Protein AF-A0A6C0FAQ7-F1 (afdb_monomer_lite)

Sequence (203 aa):
MKDSYSRHAEDRFIYDHFFADRMNPGFYVDLGAGNGIENNHTLAFQNLGWKGILQETPDLLNDLTENRYGKGNKFTDIYVGTEKGKLNDILKAAKTTAVDLFCIKGNVTNILKQMNWDVPVGVWCINFEKDHEAREQTSELLKMHGYTLYANYHGSEIWKGTDLENFNGETMVEKSKKVSAKTTAMRVLVLFVVTELILNIGK

InterPro domains:
  IPR053202 EGF Receptor Signaling Regulator [PTHR34009] (87-159)

Structure (mmCIF, N/CA/C/O backbone):
data_AF-A0A6C0FAQ7-F1
#
_entry.id   AF-A0A6C0FAQ7-F1
#
loop_
_atom_site.group_PDB
_atom_site.id
_atom_site.type_symbol
_atom_site.label_atom_id
_atom_site.label_alt_id
_atom_site.label_comp_id
_atom_site.label_asym_id
_atom_site.label_entity_id
_atom_site.label_seq_id
_atom_site.pdbx_PDB_ins_code
_atom_site.Cartn_x
_atom_site.Cartn_y
_atom_site.Cartn_z
_atom_site.occupancy
_atom_site.B_iso_or_equiv
_atom_site.auth_seq_id
_atom_site.auth_comp_id
_atom_site.auth_asym_id
_atom_site.auth_atom_id
_atom_site.pdbx_PDB_model_num
ATOM 1 N N . MET A 1 1 ? -9.142 -14.775 -2.878 1.00 88.25 1 MET A N 1
ATOM 2 C CA . MET A 1 1 ? -8.963 -14.304 -4.282 1.00 88.25 1 MET A CA 1
ATOM 3 C C . MET A 1 1 ? -8.304 -15.396 -5.136 1.00 88.25 1 MET A C 1
ATOM 5 O O . MET A 1 1 ? -7.534 -16.163 -4.573 1.00 88.25 1 MET A O 1
ATOM 9 N N . LYS A 1 2 ? -8.629 -15.542 -6.437 1.00 83.69 2 LYS A N 1
ATOM 10 C CA . LYS A 1 2 ? -8.104 -16.652 -7.277 1.00 83.69 2 LYS A CA 1
ATOM 11 C C . 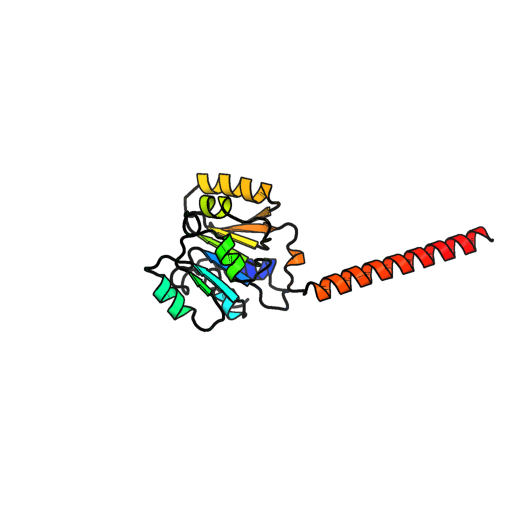LYS A 1 2 ? -6.760 -16.331 -7.942 1.00 83.69 2 LYS A C 1
ATOM 13 O O . LYS A 1 2 ? -5.875 -17.181 -7.928 1.00 83.69 2 LYS A O 1
ATOM 18 N N . ASP A 1 3 ? -6.624 -15.121 -8.475 1.00 93.19 3 ASP A N 1
ATOM 19 C CA . ASP A 1 3 ? -5.437 -14.687 -9.214 1.00 93.19 3 ASP A CA 1
ATOM 20 C C . ASP A 1 3 ? -4.539 -13.794 -8.349 1.00 93.19 3 ASP A C 1
ATOM 22 O O . ASP A 1 3 ? -5.010 -13.129 -7.425 1.00 93.19 3 ASP A O 1
ATOM 26 N N . SER A 1 4 ? -3.244 -13.791 -8.654 1.00 94.12 4 SER A N 1
ATOM 27 C CA . SER A 1 4 ? -2.226 -12.956 -8.020 1.00 94.12 4 SER A CA 1
ATOM 28 C C . SER A 1 4 ? -1.300 -12.390 -9.094 1.00 94.12 4 SER A C 1
ATOM 30 O O . SER A 1 4 ? -0.994 -13.072 -10.074 1.00 94.12 4 SER A O 1
ATOM 32 N N . TYR A 1 5 ? -0.886 -11.140 -8.912 1.00 94.62 5 TYR A N 1
ATOM 33 C CA . TYR A 1 5 ? -0.057 -10.373 -9.843 1.00 94.62 5 TYR A CA 1
ATOM 34 C C . TYR A 1 5 ? 1.233 -9.860 -9.195 1.00 94.62 5 TYR A C 1
ATOM 36 O O . TYR A 1 5 ? 2.080 -9.267 -9.870 1.00 94.62 5 TYR A O 1
ATOM 44 N N . SER A 1 6 ? 1.412 -10.092 -7.895 1.00 93.88 6 SER A N 1
ATOM 45 C CA . SER A 1 6 ? 2.672 -9.837 -7.212 1.00 93.88 6 SER A CA 1
ATOM 46 C C . SER A 1 6 ? 3.608 -11.047 -7.292 1.00 93.88 6 SER A C 1
ATOM 48 O O . SER A 1 6 ? 3.188 -12.168 -7.577 1.00 93.88 6 SER A O 1
ATOM 50 N N . ARG A 1 7 ? 4.909 -10.827 -7.071 1.00 91.19 7 ARG A N 1
ATOM 51 C CA . ARG A 1 7 ? 5.948 -11.840 -7.328 1.00 91.19 7 ARG A CA 1
ATOM 52 C C . ARG A 1 7 ? 5.765 -13.112 -6.501 1.00 91.19 7 ARG A C 1
ATOM 54 O O . ARG A 1 7 ? 6.060 -14.208 -6.975 1.00 91.19 7 ARG A O 1
ATOM 61 N N . HIS A 1 8 ? 5.319 -12.954 -5.261 1.00 94.94 8 HIS A N 1
ATOM 62 C CA . HIS A 1 8 ? 5.219 -14.019 -4.268 1.00 94.94 8 HIS A CA 1
ATOM 63 C C . HIS A 1 8 ? 3.809 -14.135 -3.679 1.00 94.94 8 HIS A C 1
ATOM 65 O O . HIS A 1 8 ? 3.627 -14.662 -2.581 1.00 94.94 8 HIS A O 1
ATOM 71 N N . ALA A 1 9 ? 2.805 -13.654 -4.412 1.00 96.50 9 ALA A N 1
ATOM 72 C CA . ALA A 1 9 ? 1.417 -13.615 -3.976 1.00 96.50 9 ALA A CA 1
ATOM 73 C C . ALA A 1 9 ? 1.155 -12.825 -2.686 1.00 96.50 9 ALA A C 1
ATOM 75 O O . ALA A 1 9 ? 0.224 -13.123 -1.940 1.00 96.50 9 ALA A O 1
ATOM 76 N N . GLU A 1 10 ? 1.962 -11.794 -2.434 1.00 96.44 10 GLU A N 1
ATOM 77 C CA . GLU A 1 10 ? 1.738 -10.769 -1.414 1.00 96.44 10 GLU A CA 1
ATOM 78 C C . GLU A 1 10 ? 0.340 -10.137 -1.520 1.00 96.44 10 GLU A C 1
ATOM 80 O O . GLU A 1 10 ? -0.338 -9.982 -0.507 1.00 96.44 10 GLU A O 1
ATOM 85 N N . ASP A 1 11 ? -0.132 -9.824 -2.729 1.00 97.38 11 ASP A N 1
ATOM 86 C CA . ASP A 1 11 ? -1.474 -9.272 -2.953 1.00 97.38 11 ASP A CA 1
ATOM 87 C C . ASP A 1 11 ? -2.583 -10.217 -2.463 1.00 97.38 11 ASP A C 1
ATOM 89 O O . ASP A 1 11 ? -3.518 -9.801 -1.772 1.00 97.38 11 ASP A O 1
ATOM 93 N N . ARG A 1 12 ? -2.452 -11.512 -2.753 1.00 97.44 12 ARG A N 1
ATOM 94 C CA . ARG A 1 12 ? -3.362 -12.552 -2.282 1.00 97.44 12 ARG A CA 1
ATOM 95 C C . ARG A 1 12 ? -3.245 -12.785 -0.791 1.00 97.44 12 ARG A C 1
ATOM 97 O O . ARG A 1 12 ? -4.279 -12.915 -0.143 1.00 97.44 12 ARG A O 1
ATOM 104 N N . PHE A 1 13 ? -2.034 -12.795 -0.248 1.00 97.44 13 PHE A N 1
ATOM 105 C CA . PHE A 1 13 ? -1.822 -12.874 1.190 1.00 97.44 13 PHE A CA 1
ATOM 106 C C . PHE A 1 13 ? -2.568 -11.739 1.903 1.00 97.44 13 PHE A C 1
ATOM 108 O O . PHE A 1 13 ? -3.343 -11.999 2.818 1.00 97.44 13 PHE A O 1
ATOM 115 N N . ILE A 1 14 ? -2.413 -10.498 1.439 1.00 97.38 14 ILE A N 1
ATOM 116 C CA . ILE A 1 14 ? -3.108 -9.335 2.000 1.00 97.38 14 ILE A CA 1
ATOM 117 C C . ILE A 1 14 ? -4.627 -9.497 1.871 1.00 97.38 14 ILE A C 1
ATOM 119 O O . ILE A 1 14 ? -5.354 -9.307 2.846 1.00 97.38 14 ILE A O 1
ATOM 123 N N . TYR A 1 15 ? -5.124 -9.869 0.690 1.00 96.62 15 TYR A N 1
ATOM 124 C CA . TYR A 1 15 ? -6.560 -10.043 0.487 1.00 96.62 15 TYR A CA 1
ATOM 125 C C . TYR A 1 15 ? -7.143 -11.104 1.427 1.00 96.62 15 TYR A C 1
ATOM 127 O O . TYR A 1 15 ? -8.105 -10.825 2.138 1.00 96.62 15 TYR A O 1
ATOM 135 N N . ASP A 1 16 ? -6.545 -12.295 1.459 1.00 96.00 16 ASP A N 1
ATOM 136 C CA . ASP A 1 16 ? -7.072 -13.439 2.201 1.00 96.00 16 ASP A CA 1
ATOM 137 C C . ASP A 1 16 ? -7.056 -13.184 3.732 1.00 96.00 16 ASP A C 1
ATOM 139 O O . ASP A 1 16 ? -7.925 -13.698 4.432 1.00 96.00 16 ASP A O 1
ATOM 143 N N . HIS A 1 17 ? -6.143 -12.350 4.256 1.00 94.88 17 HIS A N 1
ATOM 144 C CA . HIS A 1 17 ? -6.045 -12.058 5.700 1.00 94.88 17 HIS A CA 1
ATOM 145 C C . HIS A 1 17 ? -6.815 -10.817 6.169 1.00 94.88 17 HIS A C 1
ATOM 147 O O . HIS A 1 17 ? -7.156 -10.735 7.350 1.00 94.88 17 HIS A O 1
ATOM 153 N N . PHE A 1 18 ? -7.067 -9.841 5.292 1.00 95.00 18 PHE A N 1
ATOM 154 C CA . PHE A 1 18 ? -7.643 -8.552 5.705 1.00 95.00 18 PHE A CA 1
ATOM 155 C C . PHE A 1 18 ? -8.932 -8.173 4.981 1.00 95.00 18 PHE A C 1
ATOM 157 O O . PHE A 1 18 ? -9.703 -7.369 5.499 1.00 95.00 18 PHE A O 1
ATOM 164 N N . PHE A 1 19 ? -9.177 -8.713 3.785 1.00 94.19 19 PHE A N 1
ATOM 165 C CA . PHE A 1 19 ? -10.231 -8.213 2.899 1.00 94.19 19 PHE A CA 1
ATOM 166 C C . PHE A 1 19 ? -11.130 -9.304 2.304 1.00 94.19 19 PHE A C 1
ATOM 168 O O . PHE A 1 19 ? -12.021 -8.978 1.520 1.00 94.19 19 PHE A O 1
ATOM 175 N N . ALA A 1 20 ? -10.939 -10.573 2.680 1.00 92.56 20 ALA A N 1
ATOM 176 C CA . ALA A 1 20 ? -11.716 -11.703 2.170 1.00 92.56 20 ALA A CA 1
ATOM 177 C C . ALA A 1 20 ? -13.219 -11.578 2.461 1.00 92.56 20 ALA A C 1
ATOM 179 O O . ALA A 1 20 ? -14.037 -11.880 1.596 1.00 92.56 20 ALA A O 1
ATOM 180 N N . ASP A 1 21 ? -13.568 -11.064 3.642 1.00 88.94 21 ASP A N 1
ATOM 181 C CA . ASP A 1 21 ? -14.957 -10.904 4.092 1.00 88.94 21 ASP A CA 1
ATOM 182 C C . ASP A 1 21 ? -15.574 -9.555 3.681 1.00 88.94 21 A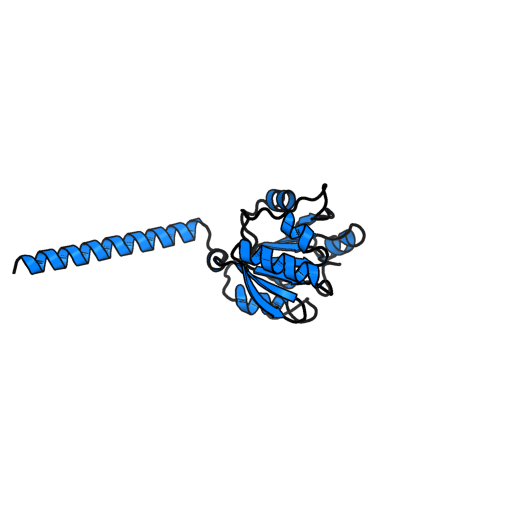SP A C 1
ATOM 184 O O . ASP A 1 21 ? -16.656 -9.174 4.138 1.00 88.94 21 ASP A O 1
ATOM 188 N N . ARG A 1 22 ? -14.881 -8.775 2.842 1.00 87.00 22 ARG A N 1
ATOM 189 C CA . ARG A 1 22 ? -15.322 -7.429 2.476 1.00 87.00 22 ARG A CA 1
ATOM 190 C C . ARG A 1 22 ? -16.430 -7.482 1.425 1.00 87.00 22 ARG A C 1
ATOM 192 O O . ARG A 1 22 ? -16.267 -8.065 0.358 1.00 87.00 22 ARG A O 1
ATOM 199 N N . MET A 1 23 ? -17.526 -6.774 1.696 1.00 86.06 23 MET A N 1
ATOM 200 C CA . MET A 1 23 ? -18.693 -6.721 0.804 1.00 86.06 23 MET A CA 1
ATOM 201 C C . MET A 1 23 ? -18.561 -5.697 -0.334 1.00 86.06 23 MET A C 1
ATOM 203 O O . MET A 1 23 ? -19.207 -5.844 -1.367 1.00 86.06 23 MET A O 1
ATOM 207 N N . ASN A 1 24 ? -17.739 -4.658 -0.149 1.00 90.12 24 ASN A N 1
ATOM 208 C CA . ASN A 1 24 ? -17.584 -3.548 -1.092 1.00 90.12 24 ASN A CA 1
ATOM 209 C C . ASN A 1 24 ? -16.111 -3.351 -1.476 1.00 90.12 24 ASN A C 1
ATOM 211 O O . ASN A 1 24 ? -15.251 -3.469 -0.600 1.00 90.12 24 ASN A O 1
ATOM 215 N N . PRO A 1 25 ? -15.796 -2.985 -2.732 1.00 93.31 25 PRO A N 1
ATOM 216 C CA . PRO A 1 25 ? -14.435 -2.637 -3.112 1.00 93.31 25 PRO A CA 1
ATOM 217 C C . PRO A 1 25 ? -13.881 -1.477 -2.280 1.00 93.31 25 PRO A C 1
ATOM 219 O O . PRO A 1 25 ? -14.604 -0.538 -1.943 1.00 93.31 25 PRO A O 1
ATOM 222 N N . GLY A 1 26 ? -12.595 -1.555 -1.956 1.00 93.25 26 GLY A N 1
ATOM 223 C CA . GLY A 1 26 ? -11.879 -0.536 -1.199 1.00 93.25 26 GLY A CA 1
ATOM 224 C C . GLY A 1 26 ? -11.139 0.477 -2.072 1.00 93.25 26 GLY A C 1
ATOM 225 O O . GLY A 1 26 ? -11.275 0.515 -3.302 1.00 93.25 26 GLY A O 1
ATOM 226 N N . PHE A 1 27 ? -10.328 1.293 -1.405 1.00 94.50 27 PHE A N 1
ATOM 227 C CA . PHE A 1 27 ? -9.442 2.278 -2.003 1.00 94.50 27 PHE A CA 1
ATOM 228 C C . PHE A 1 27 ? -7.976 1.981 -1.677 1.00 94.50 27 PHE A C 1
ATOM 230 O O . PHE A 1 27 ? -7.624 1.841 -0.505 1.00 94.50 27 PHE A O 1
ATOM 237 N N . TYR A 1 28 ? -7.112 1.931 -2.692 1.00 96.81 28 TYR A N 1
ATOM 238 C CA . TYR A 1 28 ? -5.679 1.702 -2.498 1.00 96.81 28 TYR A CA 1
ATOM 239 C C . TYR A 1 28 ? -4.803 2.877 -2.950 1.00 96.81 28 TYR A C 1
ATOM 241 O O . TYR A 1 28 ? -5.189 3.702 -3.781 1.00 96.81 28 TYR A O 1
ATOM 249 N N . VAL A 1 29 ? -3.580 2.918 -2.431 1.00 95.44 29 VAL A N 1
ATOM 250 C CA . VAL A 1 29 ? -2.480 3.747 -2.938 1.00 95.44 29 VAL A CA 1
ATOM 251 C C . VAL A 1 29 ? -1.294 2.830 -3.227 1.00 95.44 29 VAL A C 1
ATOM 253 O O . VAL A 1 29 ? -0.960 1.998 -2.390 1.00 95.44 29 VAL A O 1
ATOM 256 N N . ASP A 1 30 ? -0.680 2.956 -4.403 1.00 96.25 30 ASP A N 1
ATOM 257 C CA . ASP A 1 30 ? 0.491 2.172 -4.825 1.00 96.25 30 ASP A CA 1
ATOM 258 C C . ASP A 1 30 ? 1.592 3.126 -5.304 1.00 96.25 30 ASP A C 1
ATOM 260 O O . ASP A 1 30 ? 1.466 3.744 -6.366 1.00 96.25 30 ASP A O 1
ATOM 264 N N . LEU A 1 31 ? 2.635 3.300 -4.491 1.00 94.31 31 LEU A N 1
ATOM 265 C CA . LEU A 1 31 ? 3.793 4.137 -4.810 1.00 94.31 31 LEU A CA 1
ATOM 266 C C . LEU A 1 31 ? 4.947 3.248 -5.277 1.00 94.31 31 LEU A C 1
ATOM 268 O O . LEU A 1 31 ? 5.408 2.386 -4.522 1.00 94.31 31 LEU A O 1
ATOM 272 N N . GLY A 1 32 ? 5.405 3.458 -6.512 1.00 93.81 32 GLY A N 1
ATOM 273 C CA . GLY A 1 32 ? 6.305 2.528 -7.198 1.00 93.81 32 GLY A CA 1
ATOM 274 C C . GLY A 1 32 ? 5.538 1.377 -7.862 1.00 93.81 32 GLY A C 1
ATOM 275 O O . GLY A 1 32 ? 5.864 0.199 -7.668 1.00 93.81 32 GLY A O 1
ATOM 276 N N . ALA A 1 33 ? 4.462 1.708 -8.585 1.00 95.69 33 ALA A N 1
ATOM 277 C CA . ALA A 1 33 ? 3.554 0.736 -9.195 1.00 95.69 33 ALA A CA 1
ATOM 278 C C . ALA A 1 33 ? 4.154 -0.021 -10.404 1.00 95.69 33 ALA A C 1
ATOM 280 O O . ALA A 1 33 ? 3.556 -1.001 -10.870 1.00 95.69 33 ALA A O 1
ATOM 281 N N . GLY A 1 34 ? 5.319 0.398 -10.902 1.00 95.31 34 GLY A N 1
ATOM 282 C CA . GLY A 1 34 ? 5.982 -0.122 -12.095 1.00 95.31 34 GLY A CA 1
ATOM 283 C C . GLY A 1 34 ? 5.157 0.119 -13.358 1.00 95.31 34 GLY A C 1
ATOM 284 O O . GLY A 1 34 ? 4.435 1.104 -13.467 1.00 95.31 34 GLY A O 1
ATOM 285 N N . ASN A 1 35 ? 5.184 -0.839 -14.288 1.00 96.31 35 ASN A N 1
ATOM 286 C CA . ASN A 1 35 ? 4.327 -0.825 -15.483 1.00 96.31 35 ASN A CA 1
ATOM 287 C C . ASN A 1 35 ? 2.846 -1.147 -15.186 1.00 96.31 35 ASN A C 1
ATOM 289 O O . ASN A 1 35 ? 2.034 -1.259 -16.102 1.00 96.31 35 ASN A O 1
ATOM 293 N N . GLY A 1 36 ? 2.486 -1.367 -13.917 1.00 96.25 36 GLY A N 1
ATOM 294 C CA . GLY A 1 36 ? 1.126 -1.677 -13.489 1.00 96.25 36 GLY A CA 1
ATOM 295 C C . GLY A 1 36 ? 0.662 -3.114 -13.737 1.00 96.25 36 GLY A C 1
ATOM 296 O O . GLY A 1 36 ? -0.441 -3.444 -13.301 1.00 96.25 36 GLY A O 1
ATOM 297 N N . ILE A 1 37 ? 1.455 -3.971 -14.382 1.00 95.06 37 ILE A N 1
ATOM 298 C CA . ILE A 1 37 ? 1.090 -5.367 -14.672 1.00 95.06 37 ILE A CA 1
ATOM 299 C C . ILE A 1 37 ? 1.910 -6.332 -13.829 1.00 95.06 37 ILE A C 1
ATOM 301 O O . ILE A 1 37 ? 1.356 -7.123 -13.067 1.00 95.06 37 ILE A O 1
ATOM 305 N N . GLU A 1 38 ? 3.229 -6.276 -13.969 1.00 93.56 38 GLU A N 1
ATOM 306 C CA . GLU A 1 38 ? 4.120 -7.281 -13.405 1.00 93.56 38 GLU A CA 1
ATOM 307 C C . GLU A 1 38 ? 4.545 -6.915 -11.988 1.00 93.56 38 GLU A C 1
ATOM 309 O O . GLU A 1 38 ? 4.912 -5.775 -11.703 1.00 93.56 38 GLU A O 1
ATOM 314 N N . ASN A 1 39 ? 4.566 -7.907 -11.094 1.00 93.62 39 ASN A N 1
ATOM 315 C CA . ASN A 1 39 ? 4.987 -7.734 -9.703 1.00 93.62 39 ASN A CA 1
ATOM 316 C C . ASN A 1 39 ? 4.227 -6.591 -8.986 1.00 93.62 39 ASN A C 1
ATOM 318 O O . ASN A 1 39 ? 4.807 -5.860 -8.169 1.00 93.62 39 ASN A O 1
ATOM 322 N N . ASN A 1 40 ? 2.942 -6.413 -9.307 1.00 94.69 40 ASN A N 1
ATOM 323 C CA . ASN A 1 40 ? 2.125 -5.307 -8.819 1.00 94.69 40 ASN A CA 1
ATOM 324 C C . ASN A 1 40 ? 1.198 -5.769 -7.684 1.00 94.69 40 ASN A C 1
ATOM 326 O O . ASN A 1 40 ? 0.435 -6.718 -7.837 1.00 94.69 40 ASN A O 1
ATOM 330 N N . HIS A 1 41 ? 1.245 -5.074 -6.546 1.00 95.94 41 HIS A N 1
ATOM 331 C CA . HIS A 1 41 ? 0.489 -5.457 -5.349 1.00 95.94 41 HIS A CA 1
ATOM 332 C C . HIS A 1 41 ? -0.998 -5.079 -5.414 1.00 95.94 41 HIS A C 1
ATOM 334 O O . HIS A 1 41 ? -1.782 -5.544 -4.591 1.00 95.94 41 HIS A O 1
ATOM 340 N N . THR A 1 42 ? -1.405 -4.227 -6.361 1.00 97.69 42 THR A N 1
ATOM 341 C CA . THR A 1 42 ? -2.757 -3.646 -6.407 1.00 97.69 42 THR A CA 1
ATOM 342 C C . THR A 1 42 ? -3.571 -4.044 -7.639 1.00 97.69 42 THR A C 1
ATOM 344 O O . THR A 1 42 ? -4.766 -3.753 -7.705 1.00 97.69 42 THR A O 1
ATOM 347 N N . LEU A 1 43 ? -2.981 -4.742 -8.616 1.00 97.38 43 LEU A N 1
ATOM 348 C CA . LEU A 1 43 ? -3.683 -5.174 -9.830 1.00 97.38 43 LEU A CA 1
ATOM 349 C C . LEU A 1 43 ? -4.830 -6.136 -9.511 1.00 97.38 43 LEU A C 1
ATOM 351 O O . LEU A 1 43 ? -5.927 -5.987 -10.052 1.00 97.38 43 LEU A O 1
ATOM 355 N N . ALA A 1 44 ? -4.607 -7.070 -8.587 1.00 96.94 44 ALA A N 1
ATOM 356 C CA . ALA A 1 44 ? -5.640 -8.002 -8.153 1.00 96.94 44 ALA A CA 1
ATOM 357 C C . ALA A 1 44 ? -6.831 -7.264 -7.522 1.00 96.94 44 ALA A C 1
ATOM 359 O O . ALA A 1 44 ? -7.979 -7.488 -7.901 1.00 96.94 44 ALA A O 1
ATOM 360 N N . PHE A 1 45 ? -6.552 -6.300 -6.640 1.00 97.25 45 PHE A N 1
ATOM 361 C CA . PHE A 1 45 ? -7.562 -5.454 -6.000 1.00 97.25 45 PHE A CA 1
ATOM 362 C C . PHE A 1 45 ? -8.362 -4.648 -7.024 1.00 97.25 45 PHE A C 1
ATOM 364 O O . PHE A 1 45 ? -9.591 -4.613 -6.968 1.00 97.25 45 PHE A O 1
ATOM 371 N N . GLN A 1 46 ? -7.694 -4.056 -8.013 1.00 96.75 46 GLN A N 1
ATOM 372 C CA . GLN A 1 46 ? -8.377 -3.365 -9.103 1.00 96.75 46 GLN A CA 1
ATOM 373 C C . GLN A 1 46 ? -9.324 -4.294 -9.874 1.00 96.75 46 GLN A C 1
ATOM 375 O O . GLN A 1 46 ? -10.434 -3.893 -10.221 1.00 96.75 46 GLN A O 1
ATOM 380 N N . ASN A 1 47 ? -8.912 -5.533 -10.153 1.00 95.56 47 ASN A N 1
ATOM 381 C CA . ASN A 1 47 ? -9.766 -6.503 -10.844 1.00 95.56 47 ASN A CA 1
ATOM 382 C C . ASN A 1 47 ? -10.972 -6.937 -9.988 1.00 95.56 47 ASN A C 1
ATOM 384 O O . ASN A 1 47 ? -11.991 -7.345 -10.538 1.00 95.56 47 ASN A O 1
ATOM 388 N N . LEU A 1 48 ? -10.900 -6.759 -8.665 1.00 94.88 48 LEU A N 1
ATOM 389 C CA . LEU A 1 48 ? -12.032 -6.864 -7.736 1.00 94.88 48 LEU A CA 1
ATOM 390 C C . LEU A 1 48 ? -12.870 -5.571 -7.647 1.00 94.88 48 LEU A C 1
ATOM 392 O O . LEU A 1 48 ? -13.720 -5.440 -6.769 1.00 94.88 48 LEU A O 1
ATOM 396 N N . GLY A 1 49 ? -12.633 -4.5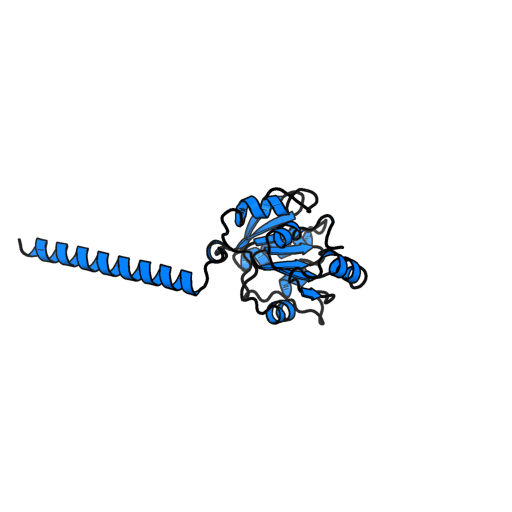99 -8.530 1.00 95.38 49 GLY A N 1
ATOM 397 C CA . GLY A 1 49 ? -13.371 -3.337 -8.601 1.00 95.38 49 GLY A CA 1
ATOM 398 C C . GLY A 1 49 ? -12.854 -2.239 -7.672 1.00 95.38 49 GLY A C 1
ATOM 399 O O . GLY A 1 49 ? -13.502 -1.194 -7.564 1.00 95.38 49 GLY A O 1
ATOM 400 N N . TRP A 1 50 ? -11.720 -2.449 -6.994 1.00 95.56 50 TRP A N 1
ATOM 401 C CA . TRP A 1 50 ? -11.110 -1.400 -6.179 1.00 95.56 50 TRP A CA 1
ATOM 402 C C . TRP A 1 50 ? -10.602 -0.279 -7.075 1.00 95.56 50 TRP A C 1
ATOM 404 O O . TRP A 1 50 ? -10.232 -0.490 -8.232 1.00 95.56 50 TRP A O 1
ATOM 414 N N . LYS A 1 51 ? -10.561 0.923 -6.513 1.00 94.88 51 LYS A N 1
ATOM 415 C CA . LYS A 1 51 ? -9.987 2.097 -7.169 1.00 94.88 51 LYS A CA 1
ATOM 416 C C . LYS A 1 51 ? -8.789 2.558 -6.371 1.00 94.88 51 LYS A C 1
ATOM 418 O O . LYS A 1 51 ? -8.709 2.310 -5.171 1.00 94.88 51 LYS A O 1
ATOM 423 N N . GLY A 1 52 ? -7.886 3.278 -7.009 1.00 95.12 52 GLY A N 1
ATOM 424 C CA . GLY A 1 52 ? -6.771 3.820 -6.264 1.00 95.12 52 GLY A CA 1
ATOM 425 C C . GLY A 1 52 ? -6.007 4.912 -6.964 1.00 95.12 52 GLY A C 1
ATOM 426 O O . GLY A 1 52 ? -6.379 5.399 -8.036 1.00 95.12 52 GLY A O 1
ATOM 427 N N . ILE A 1 53 ? -4.923 5.295 -6.308 1.00 94.62 53 ILE A N 1
ATOM 428 C CA . ILE A 1 53 ? -3.886 6.137 -6.881 1.00 94.62 53 ILE A CA 1
ATOM 429 C C . ILE A 1 53 ? -2.683 5.257 -7.170 1.00 94.62 53 ILE A C 1
ATOM 431 O O . ILE A 1 53 ? -2.231 4.512 -6.302 1.00 94.62 53 ILE A O 1
ATOM 435 N N . LEU A 1 54 ? -2.176 5.372 -8.386 1.00 95.25 54 LEU A N 1
ATOM 436 C CA . LEU A 1 54 ? -0.966 4.712 -8.840 1.00 95.25 54 LEU A CA 1
ATOM 437 C C . LEU A 1 54 ? 0.071 5.797 -9.131 1.00 95.25 54 LEU A C 1
ATOM 439 O O . LEU A 1 54 ? -0.227 6.761 -9.844 1.00 95.25 54 LEU A O 1
ATOM 443 N N . GLN A 1 55 ? 1.262 5.654 -8.564 1.00 93.62 55 GLN A N 1
ATOM 444 C CA . GLN A 1 55 ? 2.372 6.572 -8.784 1.00 93.62 55 GLN A CA 1
ATOM 445 C C . GLN A 1 55 ? 3.578 5.818 -9.324 1.00 93.62 55 GLN A C 1
ATOM 447 O O . GLN A 1 55 ? 3.926 4.746 -8.822 1.00 93.62 55 GLN A O 1
ATOM 452 N N . GLU A 1 56 ? 4.225 6.415 -10.319 1.00 93.69 56 GLU A N 1
ATOM 453 C CA . GLU A 1 56 ? 5.503 5.944 -10.839 1.00 93.69 56 GLU A CA 1
ATOM 454 C C . GLU A 1 56 ? 6.322 7.106 -11.430 1.00 93.69 56 GLU A C 1
ATOM 456 O O . GLU A 1 56 ? 5.834 8.235 -11.510 1.00 93.69 56 GLU A O 1
ATOM 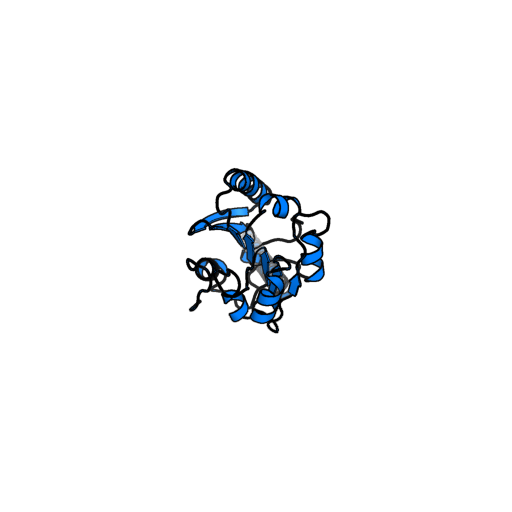461 N N . THR A 1 57 ? 7.585 6.866 -11.779 1.00 90.75 57 THR A N 1
ATOM 462 C CA . THR A 1 57 ? 8.426 7.801 -12.533 1.00 90.75 57 THR A CA 1
ATOM 463 C C . THR A 1 57 ? 7.822 8.151 -13.904 1.00 90.75 57 THR A C 1
ATOM 465 O O . THR A 1 57 ? 7.113 7.327 -14.487 1.00 90.75 57 THR A O 1
ATOM 468 N N . PRO A 1 58 ? 8.129 9.335 -14.475 1.00 89.44 58 PRO A N 1
ATOM 469 C CA . PRO A 1 58 ? 7.649 9.723 -15.805 1.00 89.44 58 PRO A CA 1
ATOM 470 C C . PRO A 1 58 ? 7.920 8.684 -16.901 1.00 89.44 58 PRO A C 1
ATOM 472 O O . PRO A 1 58 ? 7.066 8.470 -17.759 1.00 89.44 58 PRO A O 1
ATOM 475 N N . ASP A 1 59 ? 9.070 8.006 -16.838 1.00 91.06 59 ASP A N 1
ATOM 476 C CA . ASP A 1 59 ? 9.486 7.017 -17.839 1.00 91.06 59 ASP A CA 1
ATOM 477 C C . ASP A 1 59 ? 8.561 5.793 -17.886 1.00 91.06 59 ASP A C 1
ATOM 479 O O . ASP A 1 59 ? 8.332 5.232 -18.952 1.00 91.06 59 ASP A O 1
ATOM 483 N N . LEU A 1 60 ? 8.003 5.391 -16.741 1.00 93.50 60 LEU A N 1
ATOM 484 C CA . LEU A 1 60 ? 7.107 4.237 -16.619 1.00 93.50 60 LEU A CA 1
ATOM 485 C C . LEU A 1 60 ? 5.631 4.643 -16.485 1.00 93.50 60 LEU A C 1
ATOM 487 O O . LEU A 1 60 ? 4.747 3.789 -16.574 1.00 93.50 60 LEU A O 1
ATOM 491 N N . LEU A 1 61 ? 5.335 5.932 -16.284 1.00 94.06 61 LEU A N 1
ATOM 492 C CA . LEU A 1 61 ? 3.968 6.414 -16.094 1.00 94.06 61 LEU A CA 1
ATOM 493 C C . LEU A 1 61 ? 3.093 6.174 -17.330 1.00 94.06 61 LEU A C 1
ATOM 495 O O . LEU A 1 61 ? 1.900 5.906 -17.180 1.00 94.06 61 LEU A O 1
ATOM 499 N N . ASN A 1 62 ? 3.664 6.256 -18.534 1.00 94.50 62 ASN A N 1
ATOM 500 C CA . ASN A 1 62 ? 2.931 5.984 -19.771 1.00 94.50 62 ASN A CA 1
ATOM 501 C C . ASN A 1 62 ? 2.458 4.528 -19.816 1.00 94.50 62 ASN A C 1
ATOM 503 O O . ASN A 1 62 ? 1.254 4.298 -19.923 1.00 94.50 62 ASN A O 1
ATOM 507 N N . ASP A 1 63 ? 3.371 3.574 -19.617 1.00 96.12 63 ASP A N 1
ATOM 508 C CA . ASP A 1 63 ? 3.054 2.144 -19.566 1.00 96.12 63 ASP A CA 1
ATOM 509 C C . ASP A 1 63 ? 2.043 1.845 -18.454 1.00 96.12 63 ASP A C 1
ATOM 511 O O . ASP A 1 63 ? 1.040 1.165 -18.669 1.00 96.12 63 ASP A O 1
ATOM 515 N N . LEU A 1 64 ? 2.266 2.400 -17.258 1.00 96.44 64 LEU A N 1
ATOM 516 C CA . LEU A 1 64 ? 1.354 2.270 -16.125 1.00 96.44 64 LEU A CA 1
ATOM 517 C C . LEU A 1 64 ? -0.051 2.762 -16.473 1.00 96.44 64 LEU A C 1
ATOM 519 O O . LEU A 1 64 ? -1.040 2.094 -16.161 1.00 96.44 64 LEU A O 1
ATOM 523 N N . THR A 1 65 ? -0.141 3.933 -17.101 1.00 95.31 65 THR A N 1
ATOM 524 C CA . THR A 1 65 ? -1.415 4.537 -17.482 1.00 95.31 65 THR A CA 1
ATOM 525 C C . THR A 1 65 ? -2.092 3.681 -18.533 1.00 95.31 65 THR A C 1
ATOM 527 O O . THR A 1 65 ? -3.234 3.299 -18.315 1.00 95.31 65 THR A O 1
ATOM 530 N N . GLU A 1 66 ? -1.407 3.311 -19.613 1.00 95.62 66 GLU A N 1
ATOM 531 C CA . GLU A 1 66 ? -1.954 2.473 -20.683 1.00 95.62 66 GLU A CA 1
ATOM 532 C C . GLU A 1 66 ? -2.484 1.137 -20.142 1.00 95.62 66 GLU A C 1
ATOM 534 O O . GLU A 1 66 ? -3.639 0.775 -20.379 1.00 95.62 66 GLU A O 1
ATOM 539 N N . ASN A 1 67 ? -1.699 0.461 -19.304 1.00 96.38 67 ASN A N 1
ATOM 540 C CA . ASN A 1 67 ? -2.037 -0.853 -18.761 1.00 96.38 67 ASN A CA 1
ATOM 541 C C . ASN A 1 67 ? -3.176 -0.830 -17.731 1.00 96.38 67 ASN A C 1
ATOM 543 O O . ASN A 1 67 ? -3.812 -1.856 -17.459 1.00 96.38 67 ASN A O 1
ATOM 547 N N . ARG A 1 68 ? -3.431 0.321 -17.101 1.00 95.19 68 ARG A N 1
ATOM 548 C CA . ARG A 1 68 ? -4.382 0.451 -15.982 1.00 95.19 68 ARG A CA 1
ATOM 549 C C . ARG A 1 68 ? -5.496 1.465 -16.248 1.00 95.19 68 ARG A C 1
ATOM 551 O O . ARG A 1 68 ? -6.308 1.716 -15.350 1.00 95.19 68 ARG A O 1
ATOM 558 N N . TYR A 1 69 ? -5.557 2.037 -17.451 1.00 91.12 69 TYR A N 1
ATOM 559 C CA . TYR A 1 69 ? -6.539 3.048 -17.828 1.00 91.12 69 TYR A CA 1
ATOM 560 C C . TYR A 1 69 ? -7.977 2.513 -17.743 1.00 91.12 69 TYR A C 1
ATOM 562 O O . TYR A 1 69 ? -8.240 1.316 -17.849 1.00 91.12 69 TYR A O 1
ATOM 570 N N . GLY A 1 70 ? -8.941 3.417 -17.545 1.00 82.62 70 GLY A N 1
ATOM 571 C CA . GLY A 1 70 ? -10.373 3.102 -17.631 1.00 82.62 70 GLY A CA 1
ATOM 572 C C . GLY A 1 70 ? -10.972 2.371 -16.424 1.00 82.62 70 GLY A C 1
ATOM 573 O O . GLY A 1 70 ? -12.177 2.146 -16.389 1.00 82.62 70 GLY A O 1
ATOM 574 N N . LYS A 1 71 ? -10.175 2.047 -15.399 1.00 82.31 71 LYS A N 1
ATOM 575 C CA . LYS A 1 71 ? -10.622 1.284 -14.216 1.00 82.31 71 LYS A CA 1
ATOM 576 C C . LYS A 1 71 ? -10.853 2.138 -12.964 1.00 82.31 71 LYS A C 1
ATOM 578 O O . LYS A 1 71 ? -10.903 1.635 -11.850 1.00 82.31 71 LYS A O 1
ATOM 583 N N . GLY A 1 72 ? -11.017 3.450 -13.145 1.00 87.56 72 GLY A N 1
ATOM 584 C CA . GLY A 1 72 ? -11.290 4.389 -12.053 1.00 87.56 72 GLY A CA 1
ATOM 585 C C . GLY A 1 72 ? -10.069 4.769 -11.211 1.00 87.56 72 GLY A C 1
ATOM 586 O O . GLY A 1 72 ? -10.243 5.391 -10.164 1.00 87.56 72 GLY A O 1
ATOM 587 N N . ASN A 1 73 ? -8.863 4.426 -11.668 1.00 93.69 73 ASN A N 1
ATOM 588 C CA . ASN A 1 73 ? -7.626 4.874 -11.040 1.00 93.69 73 ASN A CA 1
ATOM 589 C C . ASN A 1 73 ? -7.280 6.309 -11.400 1.00 93.69 73 ASN A C 1
ATOM 591 O O . ASN A 1 73 ? -7.630 6.813 -12.469 1.00 93.69 73 ASN A O 1
ATOM 595 N N . LYS A 1 74 ? -6.526 6.928 -10.499 1.00 93.19 74 LYS A N 1
ATOM 596 C CA . LYS A 1 74 ? -5.806 8.173 -10.733 1.00 93.19 74 LYS A CA 1
ATOM 597 C C . LYS A 1 74 ? -4.319 7.860 -10.857 1.00 93.19 74 LYS A C 1
ATOM 599 O O . LYS A 1 74 ? -3.809 7.007 -10.136 1.00 93.19 74 LYS A O 1
ATOM 604 N N . PHE A 1 75 ? -3.652 8.564 -11.757 1.00 92.62 75 PHE A N 1
ATOM 605 C CA . PHE A 1 75 ? -2.236 8.389 -12.064 1.00 92.62 75 PHE A CA 1
ATOM 606 C C . PHE A 1 75 ? -1.491 9.673 -11.735 1.00 92.62 75 PHE A C 1
ATOM 608 O O . PHE A 1 75 ? -2.043 10.761 -11.913 1.00 92.62 75 PHE A O 1
ATOM 615 N N . THR A 1 76 ? -0.267 9.555 -11.233 1.00 89.69 76 THR A N 1
ATOM 616 C CA . THR A 1 76 ? 0.561 10.715 -10.900 1.00 89.69 76 THR A CA 1
ATOM 617 C C . THR A 1 76 ? 2.043 10.387 -11.067 1.00 89.69 76 THR A C 1
ATOM 619 O O . THR A 1 76 ? 2.485 9.318 -10.658 1.00 89.69 76 THR A O 1
ATOM 622 N N . ASP A 1 77 ? 2.808 11.309 -11.649 1.00 83.31 77 ASP A N 1
ATOM 623 C CA . ASP A 1 77 ? 4.281 11.291 -11.689 1.00 83.31 77 ASP A CA 1
ATOM 624 C C . ASP A 1 77 ? 4.903 12.027 -10.496 1.00 83.31 77 ASP A C 1
ATOM 626 O O . ASP A 1 77 ? 6.125 12.093 -10.350 1.00 83.31 77 ASP A O 1
ATOM 630 N N . ILE A 1 78 ? 4.068 12.620 -9.641 1.00 77.12 78 ILE A N 1
ATOM 631 C CA . ILE A 1 78 ? 4.524 13.378 -8.488 1.00 77.12 78 ILE A CA 1
ATOM 632 C C . ILE A 1 78 ? 5.304 12.439 -7.567 1.00 77.12 78 ILE A C 1
ATOM 634 O O . ILE A 1 78 ? 4.720 11.601 -6.876 1.00 77.12 78 ILE A O 1
ATOM 638 N N . TYR A 1 79 ? 6.624 12.627 -7.533 1.00 71.88 79 TYR A N 1
ATOM 639 C CA . TYR A 1 79 ? 7.512 11.950 -6.600 1.00 71.88 79 TYR A CA 1
ATOM 640 C C . TYR A 1 79 ? 7.142 12.340 -5.176 1.00 71.88 79 TYR A C 1
ATOM 642 O O . TYR A 1 79 ? 7.510 13.412 -4.674 1.00 71.88 79 TYR A O 1
ATOM 650 N N . VAL A 1 80 ? 6.394 11.450 -4.536 1.00 69.88 80 VAL A N 1
ATOM 651 C CA . VAL A 1 80 ? 6.050 11.569 -3.129 1.00 69.88 80 VAL A CA 1
ATOM 652 C C . VAL A 1 80 ? 7.338 11.504 -2.317 1.00 69.88 80 VAL A C 1
ATOM 654 O O . VAL A 1 80 ? 8.173 10.629 -2.539 1.00 69.88 80 VAL A O 1
ATOM 657 N N . GLY A 1 81 ? 7.523 12.452 -1.401 1.00 62.56 81 GLY A N 1
ATOM 658 C CA . GLY A 1 81 ? 8.771 12.576 -0.649 1.00 62.56 81 GLY A CA 1
ATOM 659 C C . GLY A 1 81 ? 9.656 13.746 -1.095 1.00 62.56 81 GLY A C 1
ATOM 660 O O . GLY A 1 81 ? 10.714 13.956 -0.506 1.00 62.56 81 GLY A O 1
ATOM 661 N N . THR A 1 82 ? 9.231 14.537 -2.085 1.00 67.19 82 THR A N 1
ATOM 662 C CA . THR A 1 82 ? 9.930 15.750 -2.552 1.00 67.19 82 THR A CA 1
ATOM 663 C C . THR A 1 82 ? 9.163 17.023 -2.185 1.00 67.19 82 THR A C 1
ATOM 665 O O . THR A 1 82 ? 7.970 16.976 -1.899 1.00 67.19 82 THR A O 1
ATOM 668 N N . GLU A 1 83 ? 9.809 18.194 -2.255 1.00 64.50 83 GLU A N 1
ATOM 669 C CA . GLU A 1 83 ? 9.143 19.489 -2.004 1.00 64.50 83 GLU A CA 1
ATOM 670 C C . GLU A 1 83 ? 7.910 19.725 -2.894 1.00 64.50 83 GLU A C 1
ATOM 672 O O . GLU A 1 83 ? 6.953 20.379 -2.477 1.00 64.50 83 GLU A O 1
ATOM 677 N N . LYS A 1 84 ? 7.925 19.170 -4.113 1.00 59.34 84 LYS A N 1
ATOM 678 C CA . LYS A 1 84 ? 6.845 19.283 -5.103 1.00 59.34 84 LYS A CA 1
ATOM 679 C C . LYS A 1 84 ? 5.725 18.263 -4.897 1.00 59.34 84 LYS A C 1
ATOM 681 O O . LYS A 1 84 ? 4.658 18.423 -5.481 1.00 59.34 84 LYS A O 1
ATOM 686 N N . GLY A 1 85 ? 5.967 17.220 -4.104 1.00 65.00 85 GLY A N 1
ATOM 687 C CA . GLY A 1 85 ? 5.102 16.055 -4.018 1.00 65.00 85 GLY A CA 1
ATOM 688 C C . GLY A 1 85 ? 4.752 15.667 -2.601 1.00 65.00 85 GLY A C 1
ATOM 689 O O . GLY A 1 85 ? 5.345 14.753 -2.029 1.00 65.00 85 GLY A O 1
ATOM 690 N N . LYS A 1 86 ? 3.732 16.329 -2.052 1.00 71.19 86 LYS A N 1
ATOM 691 C CA . LYS A 1 86 ? 3.171 15.954 -0.757 1.00 71.19 86 LYS A CA 1
ATOM 692 C C . LYS A 1 86 ? 2.104 14.892 -0.968 1.00 71.19 86 LYS A C 1
ATOM 694 O O . LYS A 1 86 ? 1.103 15.132 -1.643 1.00 71.19 86 LYS A O 1
ATOM 699 N N . LEU A 1 87 ? 2.275 13.743 -0.315 1.00 77.94 87 LEU A N 1
ATOM 700 C CA . LEU A 1 87 ? 1.276 12.670 -0.267 1.00 77.94 87 LEU A CA 1
ATOM 701 C C . LEU A 1 87 ? -0.123 13.202 0.094 1.00 77.94 87 LEU A C 1
ATOM 703 O O . LEU A 1 87 ? -1.140 12.760 -0.432 1.00 77.94 87 LEU A O 1
ATOM 707 N N . ASN A 1 88 ? -0.162 14.225 0.941 1.00 76.75 88 ASN A N 1
ATOM 708 C CA . ASN A 1 88 ? -1.387 14.873 1.396 1.00 76.75 88 ASN A CA 1
ATOM 709 C C . ASN A 1 88 ? -2.200 15.492 0.267 1.00 76.75 88 ASN A C 1
ATOM 711 O O . ASN A 1 88 ? -3.428 15.437 0.304 1.00 76.75 88 ASN A O 1
ATOM 715 N N . ASP A 1 89 ? -1.541 16.073 -0.730 1.00 80.19 89 ASP A N 1
ATOM 716 C CA . ASP A 1 89 ? -2.230 16.712 -1.848 1.00 80.19 89 ASP A CA 1
ATOM 717 C C . ASP A 1 89 ? -2.857 15.650 -2.755 1.00 80.19 89 ASP A C 1
ATOM 719 O O . ASP A 1 89 ? -3.996 15.797 -3.199 1.00 80.19 89 ASP A O 1
ATOM 723 N N . ILE A 1 90 ? -2.166 14.520 -2.915 1.00 79.31 90 ILE A N 1
ATOM 724 C CA . ILE A 1 90 ? -2.651 13.344 -3.637 1.00 79.31 90 ILE A CA 1
ATOM 725 C C . ILE A 1 90 ? -3.887 12.746 -2.941 1.00 79.31 90 ILE A C 1
ATOM 727 O O . ILE A 1 90 ? -4.924 12.540 -3.580 1.00 79.31 90 ILE A O 1
ATOM 731 N N . LEU A 1 91 ? -3.830 12.531 -1.622 1.00 82.31 91 LEU A N 1
ATOM 732 C CA . LEU A 1 91 ? -4.956 11.996 -0.845 1.00 82.31 91 LEU A CA 1
ATOM 733 C C . LEU A 1 91 ? -6.162 12.954 -0.842 1.00 82.31 91 LEU A C 1
ATOM 735 O O . LEU A 1 91 ? -7.304 12.523 -1.034 1.00 82.31 91 LEU A O 1
ATOM 739 N N . LYS A 1 92 ? -5.925 14.267 -0.725 1.00 81.00 92 LYS A N 1
ATOM 740 C CA . LYS A 1 92 ? -6.976 15.294 -0.844 1.00 81.00 92 LYS A CA 1
ATOM 741 C C . LYS A 1 92 ? -7.618 15.296 -2.229 1.00 81.00 92 LYS A C 1
ATOM 743 O O . LYS A 1 92 ? -8.844 15.323 -2.332 1.00 81.00 92 LYS A O 1
ATOM 748 N N . ALA A 1 93 ? -6.823 15.220 -3.297 1.00 75.56 93 ALA A N 1
ATOM 749 C CA . ALA A 1 93 ? -7.323 15.160 -4.671 1.00 75.56 93 ALA A CA 1
ATOM 750 C C . ALA A 1 93 ? -8.125 13.876 -4.945 1.00 75.56 93 ALA A C 1
ATOM 752 O O . ALA A 1 93 ? -9.053 13.870 -5.766 1.00 75.56 93 ALA A O 1
ATOM 753 N N . ALA A 1 94 ? -7.820 12.783 -4.243 1.00 79.81 94 ALA A N 1
ATOM 754 C CA . ALA A 1 94 ? -8.621 11.566 -4.269 1.00 79.81 94 ALA A CA 1
ATOM 755 C C . ALA A 1 94 ? -9.992 11.721 -3.596 1.00 79.81 94 ALA A C 1
ATOM 757 O O . ALA A 1 94 ? -10.886 10.940 -3.915 1.00 79.81 94 ALA A O 1
ATOM 758 N N . LYS A 1 95 ? -10.182 12.749 -2.755 1.00 83.75 95 LYS A N 1
ATOM 759 C CA . LYS A 1 95 ? -11.356 12.929 -1.884 1.00 83.75 95 LYS A CA 1
ATOM 760 C C . LYS A 1 95 ? -11.608 11.704 -1.003 1.00 83.75 95 LYS A C 1
ATOM 762 O O . LYS A 1 95 ? -12.757 11.383 -0.710 1.00 83.75 95 LYS A O 1
ATOM 767 N N . THR A 1 96 ? -10.538 11.012 -0.617 1.00 82.94 96 THR A N 1
ATOM 768 C CA . THR A 1 96 ? -10.637 9.868 0.282 1.00 82.94 96 THR A CA 1
ATOM 769 C C . THR A 1 96 ? -10.418 10.312 1.721 1.00 82.94 96 THR A C 1
ATOM 771 O O . THR A 1 96 ? -9.579 11.169 1.993 1.00 82.94 96 THR A O 1
ATOM 774 N N . THR A 1 97 ? -11.183 9.739 2.643 1.00 86.19 97 THR A N 1
ATOM 775 C CA . THR A 1 97 ? -11.038 9.974 4.086 1.00 86.19 97 THR A CA 1
ATOM 776 C C . THR A 1 97 ? -10.245 8.870 4.775 1.00 86.19 97 THR A C 1
ATOM 778 O O . THR A 1 97 ? -9.990 8.979 5.964 1.00 86.19 97 THR A O 1
ATOM 781 N N . ALA A 1 98 ? -9.904 7.799 4.054 1.00 91.50 98 ALA A N 1
ATOM 782 C CA . ALA A 1 98 ? -9.163 6.644 4.549 1.00 91.50 98 ALA A CA 1
ATOM 783 C C . ALA A 1 98 ? -8.520 5.892 3.369 1.00 91.50 98 ALA A C 1
ATOM 785 O O . ALA A 1 98 ? -8.981 6.004 2.231 1.00 91.50 98 ALA A O 1
ATOM 786 N N . VAL A 1 99 ? -7.467 5.118 3.616 1.00 93.12 99 VAL A N 1
ATOM 787 C CA . VAL A 1 99 ? -6.854 4.241 2.604 1.00 93.12 99 VAL A CA 1
ATOM 788 C C . VAL A 1 99 ? -6.912 2.808 3.104 1.00 93.12 99 VAL A C 1
ATOM 790 O O . VAL A 1 99 ? -6.377 2.500 4.159 1.00 93.12 99 VAL A O 1
ATOM 793 N N . ASP A 1 100 ? -7.551 1.912 2.363 1.00 94.75 100 ASP A N 1
ATOM 794 C CA . ASP A 1 100 ? -7.679 0.519 2.790 1.00 94.75 100 ASP A CA 1
ATOM 795 C C . ASP A 1 100 ? -6.346 -0.225 2.686 1.00 94.75 100 ASP A C 1
ATOM 797 O O . ASP A 1 100 ? -5.937 -0.899 3.629 1.00 94.75 100 ASP A O 1
ATOM 801 N N . LEU A 1 101 ? -5.655 -0.058 1.556 1.00 96.94 101 LEU A N 1
ATOM 802 C CA . LEU A 1 101 ? -4.360 -0.673 1.285 1.00 96.94 101 LEU A CA 1
ATOM 803 C C . LEU A 1 101 ? -3.369 0.368 0.766 1.00 96.94 101 LEU A C 1
ATOM 805 O O . LEU A 1 101 ? -3.621 1.016 -0.249 1.00 96.94 101 LEU A O 1
ATOM 809 N N . PHE A 1 102 ? -2.228 0.499 1.430 1.00 96.69 102 PHE A N 1
ATOM 810 C CA . PHE A 1 102 ? -1.153 1.392 1.019 1.00 96.69 102 PHE A CA 1
ATOM 811 C C . PHE A 1 102 ? 0.118 0.587 0.734 1.00 96.69 102 PHE A C 1
ATOM 813 O O . PHE A 1 102 ? 0.766 0.070 1.643 1.00 96.69 102 PHE A O 1
ATOM 820 N N . CYS A 1 103 ? 0.487 0.493 -0.538 1.00 96.94 103 CYS A N 1
ATOM 821 C CA . CYS A 1 103 ? 1.690 -0.173 -1.016 1.00 96.94 103 CYS A CA 1
ATOM 822 C C . CYS A 1 103 ? 2.794 0.855 -1.292 1.00 96.94 103 CYS A C 1
ATOM 824 O O . CYS A 1 103 ? 2.549 1.864 -1.955 1.00 96.94 103 CYS A O 1
ATOM 826 N N . ILE A 1 104 ? 4.007 0.611 -0.789 1.00 95.00 104 ILE A N 1
ATOM 827 C CA . ILE A 1 104 ? 5.168 1.485 -1.018 1.00 95.00 104 ILE A CA 1
ATOM 828 C C . ILE A 1 104 ? 6.381 0.649 -1.411 1.00 95.00 104 ILE A C 1
ATOM 830 O O . ILE A 1 104 ? 6.713 -0.335 -0.743 1.00 95.00 104 ILE A O 1
ATOM 834 N N . LYS A 1 105 ? 7.074 1.095 -2.459 1.00 92.06 105 LYS A N 1
ATOM 835 C CA . LYS A 1 105 ? 8.423 0.663 -2.833 1.00 92.06 105 LYS A CA 1
ATOM 836 C C . LYS A 1 105 ? 9.344 1.887 -2.951 1.00 92.06 105 LYS A C 1
ATOM 838 O O . LYS A 1 105 ? 8.889 2.980 -3.284 1.00 92.06 105 LYS A O 1
ATOM 843 N N . GLY A 1 106 ? 10.638 1.717 -2.679 1.00 87.12 106 GLY A N 1
ATOM 844 C CA . GLY A 1 106 ? 11.641 2.779 -2.839 1.00 87.12 106 GLY A CA 1
ATOM 845 C C . GLY A 1 106 ? 11.878 3.612 -1.574 1.00 87.12 106 GLY A C 1
ATOM 846 O O . GLY A 1 106 ? 12.218 3.066 -0.529 1.00 87.12 106 GLY A O 1
ATOM 847 N N . ASN A 1 107 ? 11.750 4.943 -1.655 1.00 87.00 107 ASN A N 1
ATOM 848 C CA . ASN A 1 107 ? 12.135 5.876 -0.580 1.00 87.00 107 ASN A CA 1
ATOM 849 C C . ASN A 1 107 ? 11.093 5.961 0.558 1.00 87.00 107 ASN A C 1
ATOM 851 O O . ASN A 1 107 ? 10.506 7.013 0.827 1.00 87.00 107 ASN A O 1
ATOM 855 N N . VAL A 1 108 ? 10.847 4.824 1.211 1.00 91.31 108 VAL A N 1
ATOM 856 C CA . VAL A 1 108 ? 9.786 4.626 2.210 1.00 91.31 108 VAL A CA 1
ATOM 857 C C . VAL A 1 108 ? 9.859 5.662 3.332 1.00 91.31 108 VAL A C 1
ATOM 859 O O . VAL A 1 108 ? 8.864 6.322 3.633 1.00 91.31 108 VAL A O 1
ATOM 862 N N . THR A 1 109 ? 11.034 5.846 3.934 1.00 89.44 109 THR A N 1
ATOM 863 C CA . THR A 1 109 ? 11.199 6.718 5.103 1.00 89.44 109 THR A CA 1
ATOM 864 C C . THR A 1 109 ? 10.831 8.169 4.803 1.00 89.44 109 THR A C 1
ATOM 866 O O . THR A 1 109 ? 10.137 8.803 5.600 1.00 89.44 109 THR A O 1
ATOM 869 N N . ASN A 1 110 ? 11.259 8.716 3.660 1.00 87.75 110 ASN A N 1
ATOM 870 C CA . ASN A 1 110 ? 10.937 10.102 3.307 1.00 87.75 110 ASN A CA 1
ATOM 871 C C . ASN A 1 110 ? 9.452 10.280 2.985 1.00 87.75 110 ASN A C 1
ATOM 873 O O . ASN A 1 110 ? 8.883 11.316 3.328 1.00 87.75 110 ASN A O 1
ATOM 877 N N . ILE A 1 111 ? 8.825 9.274 2.371 1.00 89.81 111 ILE A N 1
ATOM 878 C CA . ILE A 1 111 ? 7.382 9.264 2.114 1.00 89.81 111 ILE A CA 1
ATOM 879 C C . ILE A 1 111 ? 6.616 9.313 3.441 1.00 89.81 111 ILE A C 1
ATOM 881 O O . ILE A 1 111 ? 5.759 10.177 3.627 1.00 89.81 111 ILE A O 1
ATOM 885 N N . LEU A 1 112 ? 6.953 8.436 4.391 1.00 90.69 112 LEU A N 1
ATOM 886 C CA . LEU A 1 112 ? 6.236 8.352 5.665 1.00 90.69 112 LEU A CA 1
ATOM 887 C C . LEU A 1 112 ? 6.454 9.576 6.560 1.00 90.69 112 LEU A C 1
ATOM 889 O O . LEU A 1 112 ? 5.514 10.017 7.216 1.00 90.69 112 LEU A O 1
ATOM 893 N N . LYS A 1 113 ? 7.641 10.198 6.536 1.00 89.44 113 LYS A N 1
ATOM 894 C CA . LYS A 1 113 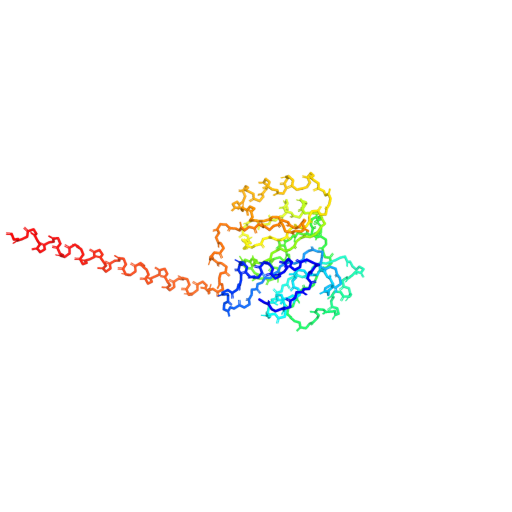? 7.896 11.472 7.240 1.00 89.44 113 LYS A CA 1
ATOM 895 C C . LYS A 1 113 ? 6.990 12.619 6.762 1.00 89.44 113 LYS A C 1
ATOM 897 O O . LYS A 1 113 ? 6.833 13.602 7.478 1.00 89.44 113 LYS A O 1
ATOM 902 N N . GLN A 1 114 ? 6.397 12.507 5.571 1.00 87.31 114 GLN A N 1
ATOM 903 C CA . GLN A 1 114 ? 5.505 13.514 4.979 1.00 87.31 114 GLN A CA 1
ATOM 904 C C . GLN A 1 114 ? 4.024 13.116 5.022 1.00 87.31 114 GLN A C 1
ATOM 906 O O . GLN A 1 114 ? 3.172 13.870 4.541 1.00 87.31 114 GLN A O 1
ATOM 911 N N . MET A 1 115 ? 3.708 11.944 5.576 1.00 88.12 115 MET A N 1
ATOM 912 C CA . MET A 1 115 ? 2.345 11.440 5.677 1.00 88.12 115 MET A CA 1
ATOM 913 C C . MET A 1 115 ? 1.490 12.343 6.576 1.00 88.12 115 MET A C 1
ATOM 915 O O . MET A 1 115 ? 1.896 12.719 7.675 1.00 88.12 115 MET A O 1
ATOM 919 N N . ASN A 1 116 ? 0.277 12.669 6.127 1.00 87.44 116 ASN A N 1
ATOM 920 C CA . ASN A 1 116 ? -0.770 13.169 7.010 1.00 87.44 116 ASN A CA 1
ATOM 921 C C . ASN A 1 116 ? -1.407 11.994 7.740 1.00 87.44 116 ASN A C 1
ATOM 923 O O . ASN A 1 116 ? -2.288 11.322 7.201 1.00 87.44 116 ASN A O 1
ATOM 927 N N . TRP A 1 117 ? -0.981 11.795 8.979 1.00 89.69 117 TRP A N 1
ATOM 928 C CA . TRP A 1 117 ? -1.474 10.732 9.845 1.00 89.69 117 TRP A CA 1
ATOM 929 C C . TRP A 1 117 ? -2.941 10.900 10.276 1.00 89.69 117 TRP A C 1
ATOM 931 O O . TRP A 1 117 ? -3.501 9.959 10.830 1.00 89.69 117 TRP A O 1
ATOM 941 N N . ASP A 1 118 ? -3.595 12.026 9.952 1.00 87.25 118 ASP A N 1
ATOM 942 C CA . ASP A 1 118 ? -5.053 12.178 10.096 1.00 87.25 118 ASP A CA 1
ATOM 943 C C . ASP A 1 118 ? -5.841 11.355 9.061 1.00 87.25 118 ASP A C 1
ATOM 945 O O . ASP A 1 118 ? -7.044 11.150 9.222 1.00 87.25 118 ASP A O 1
ATOM 949 N N . VAL A 1 119 ? -5.196 10.907 7.975 1.00 88.62 119 VAL A N 1
ATOM 950 C CA . VAL A 1 119 ? -5.796 9.971 7.015 1.00 88.62 119 VAL A CA 1
ATOM 951 C C . VAL A 1 119 ? -5.406 8.555 7.434 1.00 88.62 119 VAL A C 1
ATOM 953 O O . VAL A 1 119 ? -4.263 8.148 7.208 1.00 88.62 119 VAL A O 1
ATOM 956 N N . PRO A 1 120 ? -6.321 7.779 8.037 1.00 91.94 120 PRO A N 1
ATOM 957 C CA . PRO A 1 120 ? -5.988 6.461 8.535 1.00 91.94 120 PRO A CA 1
ATOM 958 C C . PRO A 1 120 ? -5.771 5.491 7.369 1.00 91.94 120 PRO A C 1
ATOM 960 O O . PRO A 1 120 ? -6.450 5.554 6.335 1.00 91.94 120 PRO A O 1
ATOM 963 N N . VAL A 1 121 ? -4.840 4.561 7.568 1.00 93.94 121 VAL A N 1
ATOM 964 C CA . VAL A 1 121 ? -4.551 3.469 6.640 1.00 93.94 121 VAL A CA 1
ATOM 965 C C . VAL A 1 121 ? -4.928 2.144 7.299 1.00 93.94 121 VAL A C 1
ATOM 967 O O . VAL A 1 121 ? -4.634 1.927 8.469 1.00 93.94 121 VAL A O 1
ATOM 970 N N . GLY A 1 122 ? -5.598 1.254 6.572 1.00 95.06 122 GLY A N 1
ATOM 971 C CA . GLY A 1 122 ? -5.982 -0.057 7.090 1.00 95.06 122 GLY A CA 1
ATOM 972 C C . GLY A 1 122 ? -4.775 -0.988 7.142 1.00 95.06 122 GLY A C 1
ATOM 973 O O . GLY A 1 122 ? -4.358 -1.442 8.210 1.00 95.06 122 GLY A O 1
ATOM 974 N N . VAL A 1 123 ? -4.195 -1.239 5.969 1.00 97.44 123 VAL A N 1
ATOM 975 C CA . VAL A 1 123 ? -3.048 -2.131 5.784 1.00 97.44 123 VAL A CA 1
ATOM 976 C C . VAL A 1 123 ? -1.954 -1.421 4.995 1.00 97.44 123 VAL A C 1
ATOM 978 O O . VAL A 1 123 ? -2.218 -0.847 3.939 1.00 97.44 123 VAL A O 1
ATOM 981 N N . TRP A 1 124 ? -0.715 -1.510 5.474 1.00 97.69 124 TRP A N 1
ATOM 982 C CA . TRP A 1 124 ? 0.469 -1.140 4.704 1.00 97.69 124 TRP A CA 1
ATOM 983 C C . TRP A 1 124 ? 1.160 -2.386 4.163 1.00 97.69 124 TRP A C 1
ATOM 985 O O . TRP A 1 124 ? 1.319 -3.373 4.880 1.00 97.69 124 TRP A O 1
ATOM 995 N N . CYS A 1 125 ? 1.633 -2.308 2.925 1.00 97.75 125 CYS A N 1
ATOM 996 C CA . CYS A 1 125 ? 2.527 -3.277 2.308 1.00 97.75 125 CYS A CA 1
ATOM 997 C C . CYS A 1 125 ? 3.802 -2.553 1.872 1.00 97.75 125 CYS A C 1
ATOM 999 O O . CYS A 1 125 ? 3.808 -1.819 0.883 1.00 97.75 125 CYS A O 1
ATOM 1001 N N . ILE A 1 126 ? 4.885 -2.742 2.619 1.00 97.19 126 ILE A N 1
ATOM 1002 C CA . ILE A 1 126 ? 6.110 -1.958 2.469 1.00 97.19 126 ILE A CA 1
ATOM 1003 C C . ILE A 1 126 ? 7.242 -2.865 2.010 1.00 97.19 126 ILE A C 1
ATOM 1005 O O . ILE A 1 126 ? 7.603 -3.813 2.705 1.00 97.19 126 ILE A O 1
ATOM 1009 N N . ASN A 1 127 ? 7.829 -2.561 0.856 1.00 94.44 127 ASN A N 1
ATOM 1010 C CA . ASN A 1 127 ? 9.000 -3.269 0.357 1.00 94.44 127 ASN A CA 1
ATOM 1011 C C . ASN A 1 127 ? 10.256 -2.417 0.577 1.00 94.44 127 ASN A C 1
ATOM 1013 O O . ASN A 1 127 ? 10.427 -1.379 -0.060 1.00 94.44 127 ASN A O 1
ATOM 1017 N N . PHE A 1 128 ? 11.125 -2.870 1.482 1.00 88.81 128 PHE A N 1
ATOM 1018 C CA . PHE A 1 128 ? 12.374 -2.181 1.824 1.00 88.81 128 PHE A CA 1
ATOM 1019 C C . PHE A 1 128 ? 13.543 -2.518 0.899 1.00 88.81 128 PHE A C 1
ATOM 1021 O O . PHE A 1 128 ? 14.624 -1.964 1.078 1.00 88.81 128 PHE A O 1
ATOM 1028 N N . GLU A 1 129 ? 13.357 -3.432 -0.056 1.00 81.56 129 GLU A N 1
ATOM 1029 C CA . GLU A 1 129 ? 14.414 -4.038 -0.867 1.00 81.56 129 GLU A CA 1
ATOM 1030 C C . GLU A 1 129 ? 15.637 -4.470 -0.032 1.00 81.56 129 GLU A C 1
ATOM 1032 O O . GLU A 1 129 ? 15.692 -5.610 0.429 1.00 81.56 129 GLU A O 1
ATOM 1037 N N . LYS A 1 130 ? 16.619 -3.577 0.164 1.00 80.19 130 LYS A N 1
ATOM 1038 C CA . LYS A 1 130 ? 17.869 -3.808 0.911 1.00 80.19 130 LYS A CA 1
ATOM 1039 C C . LYS A 1 130 ? 18.210 -2.718 1.941 1.00 80.19 130 LYS A C 1
ATOM 1041 O O . LYS A 1 130 ? 19.291 -2.766 2.525 1.00 80.19 130 LYS A O 1
ATOM 1046 N N . ASP A 1 131 ? 17.336 -1.740 2.166 1.00 85.00 131 ASP A N 1
ATOM 1047 C CA . ASP A 1 131 ? 17.616 -0.612 3.061 1.00 85.00 131 ASP A CA 1
ATOM 1048 C C . ASP A 1 131 ? 17.218 -0.931 4.514 1.00 85.00 131 ASP A C 1
ATOM 1050 O O . ASP A 1 131 ? 16.066 -0.785 4.933 1.00 85.00 131 ASP A O 1
ATOM 1054 N N . HIS A 1 132 ? 18.191 -1.420 5.287 1.00 86.19 132 HIS A N 1
ATOM 1055 C CA . HIS A 1 132 ? 17.993 -1.781 6.691 1.00 86.19 132 HIS A CA 1
ATOM 1056 C C . HIS A 1 132 ? 17.759 -0.568 7.602 1.00 86.19 132 HIS A C 1
ATOM 1058 O O . HIS A 1 132 ? 16.968 -0.670 8.539 1.00 86.19 132 HIS A O 1
ATOM 1064 N N . GLU A 1 133 ? 18.409 0.567 7.334 1.00 87.94 133 GLU A N 1
ATOM 1065 C CA . GLU A 1 133 ? 18.252 1.778 8.147 1.00 87.94 133 GLU A CA 1
ATOM 1066 C C . GLU A 1 133 ? 16.854 2.376 7.949 1.00 87.94 133 GLU A C 1
ATOM 1068 O O . GLU A 1 133 ? 16.161 2.699 8.918 1.00 87.94 133 GLU A O 1
ATOM 1073 N N . ALA A 1 134 ? 16.383 2.440 6.699 1.00 89.44 134 ALA A N 1
ATOM 1074 C CA . ALA A 1 134 ? 15.026 2.881 6.397 1.00 89.44 134 ALA A CA 1
ATOM 1075 C C . ALA A 1 134 ? 13.967 2.007 7.078 1.00 89.44 134 ALA A C 1
ATOM 1077 O O . ALA A 1 134 ? 12.935 2.514 7.527 1.00 89.44 134 ALA A O 1
ATOM 1078 N N . ARG A 1 135 ? 14.230 0.702 7.190 1.00 93.56 135 ARG A N 1
ATOM 1079 C CA . ARG A 1 135 ? 13.338 -0.254 7.849 1.00 93.56 135 ARG A CA 1
ATOM 1080 C C . ARG A 1 135 ? 13.165 0.027 9.337 1.00 93.56 135 ARG A C 1
ATOM 1082 O O . ARG A 1 135 ? 12.034 0.016 9.820 1.00 93.56 135 ARG A O 1
ATOM 1089 N N . GLU A 1 136 ? 14.247 0.303 10.060 1.00 94.12 136 GLU A N 1
ATOM 1090 C CA . GLU A 1 136 ? 14.177 0.616 11.493 1.00 94.12 136 GLU A CA 1
ATOM 1091 C C . GLU A 1 136 ? 13.421 1.927 11.742 1.00 94.12 136 GLU A C 1
ATOM 1093 O O . GLU A 1 136 ? 12.427 1.929 12.470 1.00 94.12 136 GLU A O 1
ATOM 1098 N N . GLN A 1 137 ? 13.788 3.003 11.035 1.00 94.31 137 GLN A N 1
ATOM 1099 C CA . GLN A 1 137 ? 13.115 4.304 11.157 1.00 94.31 137 GLN A CA 1
ATOM 1100 C C . GLN A 1 137 ? 11.621 4.216 10.805 1.00 94.31 137 GLN A C 1
ATOM 1102 O O . GLN A 1 137 ? 10.774 4.814 11.470 1.00 94.31 137 GLN A O 1
ATOM 1107 N N . THR A 1 138 ? 11.278 3.444 9.771 1.00 94.56 138 THR A N 1
ATOM 1108 C CA . THR A 1 138 ? 9.881 3.216 9.382 1.00 94.56 138 THR A CA 1
ATOM 1109 C C . THR A 1 138 ? 9.113 2.437 10.448 1.00 94.56 138 THR A C 1
ATOM 1111 O O . THR A 1 138 ? 7.978 2.787 10.767 1.00 94.56 138 THR A O 1
ATOM 1114 N N . SER A 1 139 ? 9.727 1.402 11.025 1.00 96.06 139 SER A N 1
ATOM 1115 C CA . SER A 1 139 ? 9.134 0.583 12.086 1.00 96.06 139 SER A CA 1
ATOM 1116 C C . SER A 1 139 ? 8.793 1.417 13.319 1.00 96.06 139 SER A C 1
ATOM 1118 O O . SER A 1 139 ? 7.694 1.295 13.863 1.00 96.06 139 SER A O 1
ATOM 1120 N N . GLU A 1 140 ? 9.701 2.295 13.748 1.00 96.31 140 GLU A N 1
ATOM 1121 C CA . GLU A 1 140 ? 9.465 3.216 14.864 1.00 96.31 140 GLU A CA 1
ATOM 1122 C C . GLU A 1 140 ? 8.332 4.199 14.567 1.00 96.31 140 GLU A C 1
ATOM 1124 O O . GLU A 1 140 ? 7.433 4.374 15.393 1.00 96.31 140 GLU A O 1
ATOM 1129 N N . LEU A 1 141 ? 8.331 4.789 13.370 1.00 95.81 141 LEU A N 1
ATOM 1130 C CA . LEU A 1 141 ? 7.315 5.752 12.959 1.00 95.81 141 LEU A CA 1
ATOM 1131 C C . LEU A 1 141 ? 5.918 5.115 12.890 1.00 95.81 141 LEU A C 1
ATOM 1133 O O . LEU A 1 141 ? 4.961 5.660 13.433 1.00 95.81 141 LEU A O 1
ATOM 1137 N N . LEU A 1 142 ? 5.794 3.926 12.297 1.00 96.44 142 LEU A N 1
ATOM 1138 C CA . LEU A 1 142 ? 4.528 3.190 12.240 1.00 96.44 142 LEU A CA 1
ATOM 1139 C C . LEU A 1 142 ? 4.010 2.840 13.640 1.00 96.44 142 LEU A C 1
ATOM 1141 O O . LEU A 1 142 ? 2.835 3.062 13.931 1.00 96.44 142 LEU A O 1
ATOM 1145 N N . LYS A 1 143 ? 4.880 2.367 14.541 1.00 96.94 143 LYS A N 1
ATOM 1146 C CA . LYS A 1 143 ? 4.504 2.085 15.937 1.00 96.94 143 LYS A CA 1
ATOM 1147 C C . LYS A 1 143 ? 4.035 3.339 16.672 1.00 96.94 143 LYS A C 1
ATOM 1149 O O . LYS A 1 143 ? 3.044 3.276 17.395 1.00 96.94 143 LYS A O 1
ATOM 1154 N N . MET A 1 144 ? 4.708 4.474 16.465 1.00 95.88 144 MET A N 1
ATOM 1155 C CA . MET A 1 144 ? 4.327 5.764 17.053 1.00 95.88 144 MET A CA 1
ATOM 1156 C C . MET A 1 144 ? 2.910 6.192 16.644 1.00 95.88 144 MET A C 1
ATOM 1158 O O . MET A 1 144 ? 2.208 6.816 17.435 1.00 95.88 144 MET A O 1
ATOM 1162 N N . HIS A 1 145 ? 2.469 5.799 15.447 1.00 94.25 145 HIS A N 1
ATOM 1163 C CA . HIS A 1 145 ? 1.129 6.065 14.922 1.00 94.25 145 HIS A CA 1
ATOM 1164 C C . HIS A 1 145 ? 0.143 4.895 15.092 1.00 94.25 145 HIS A C 1
ATOM 1166 O O . HIS A 1 145 ? -0.886 4.855 14.423 1.00 94.25 145 HIS A O 1
ATOM 1172 N N . GLY A 1 146 ? 0.427 3.950 15.996 1.00 95.25 146 GLY A N 1
ATOM 1173 C CA . GLY A 1 146 ? -0.513 2.890 16.375 1.00 95.25 146 GLY A CA 1
ATOM 1174 C C . GLY A 1 146 ? -0.571 1.703 15.412 1.00 95.25 146 GLY A C 1
ATOM 1175 O O . GLY A 1 146 ? -1.485 0.889 15.499 1.00 95.25 146 GLY A O 1
ATOM 1176 N N . TYR A 1 147 ? 0.389 1.560 14.503 1.00 96.88 147 TYR A N 1
ATOM 1177 C CA . TYR A 1 147 ? 0.458 0.403 13.615 1.00 96.88 147 TYR A CA 1
ATOM 1178 C C . TYR A 1 147 ? 1.262 -0.733 14.243 1.00 96.88 147 TYR A C 1
ATOM 1180 O O . TYR A 1 147 ? 2.241 -0.530 14.964 1.00 96.88 147 TYR A O 1
ATOM 1188 N N . THR A 1 148 ? 0.868 -1.963 13.921 1.00 97.12 148 THR A N 1
ATOM 1189 C CA . THR A 1 148 ? 1.559 -3.178 14.365 1.00 97.12 148 THR A CA 1
ATOM 1190 C C . THR A 1 148 ? 2.061 -3.966 13.166 1.00 97.12 148 THR A C 1
ATOM 1192 O O . THR A 1 148 ? 1.349 -4.114 12.170 1.00 97.12 148 THR A O 1
ATOM 1195 N N . LEU A 1 149 ? 3.293 -4.473 13.260 1.00 97.75 149 LEU A N 1
ATOM 1196 C CA . LEU A 1 149 ? 3.827 -5.395 12.264 1.00 97.75 149 LEU A CA 1
ATOM 1197 C C . LEU A 1 149 ? 3.015 -6.688 12.341 1.00 97.75 149 LEU A C 1
ATOM 1199 O O . LEU A 1 149 ? 2.970 -7.336 13.386 1.00 97.75 149 LEU A O 1
ATOM 1203 N N . TYR A 1 150 ? 2.367 -7.045 11.239 1.00 97.88 150 TYR A N 1
ATOM 1204 C CA . TYR A 1 150 ? 1.578 -8.263 11.135 1.00 97.88 150 TYR A CA 1
ATOM 1205 C C . TYR A 1 150 ? 2.428 -9.433 10.645 1.00 97.88 150 TYR A C 1
ATOM 1207 O O . TYR A 1 150 ? 2.431 -10.498 11.257 1.00 97.88 150 TYR A O 1
ATOM 1215 N N . ALA A 1 151 ? 3.163 -9.231 9.550 1.00 97.81 151 ALA A N 1
ATOM 1216 C CA . ALA A 1 151 ? 3.999 -10.260 8.950 1.00 97.81 151 ALA A CA 1
ATOM 1217 C C . ALA A 1 151 ? 5.166 -9.648 8.170 1.00 97.81 151 ALA A C 1
ATOM 1219 O O . ALA A 1 151 ? 5.062 -8.546 7.635 1.00 97.81 151 ALA A O 1
ATOM 1220 N N . ASN A 1 152 ? 6.257 -10.402 8.050 1.00 96.69 152 ASN A N 1
ATOM 1221 C CA . ASN A 1 152 ? 7.218 -10.221 6.968 1.00 96.69 152 ASN A CA 1
ATOM 1222 C C . ASN A 1 152 ? 6.985 -11.349 5.961 1.00 96.69 152 ASN A C 1
ATOM 1224 O O . ASN A 1 152 ? 7.139 -12.521 6.305 1.00 96.69 152 ASN A O 1
ATOM 1228 N N . TYR A 1 153 ? 6.568 -10.998 4.751 1.00 94.81 153 TYR A N 1
ATOM 1229 C CA . TYR A 1 153 ? 6.178 -11.948 3.723 1.00 94.81 153 TYR A CA 1
ATOM 1230 C C . TYR A 1 153 ? 6.989 -11.672 2.456 1.00 94.81 153 TYR A C 1
ATOM 1232 O O . TYR A 1 153 ? 6.809 -10.657 1.787 1.00 94.81 153 TYR A O 1
ATOM 1240 N N . HIS A 1 154 ? 7.948 -12.560 2.178 1.00 92.69 154 HIS A N 1
ATOM 1241 C CA . HIS A 1 154 ? 8.869 -12.476 1.037 1.00 92.69 154 HIS A CA 1
ATOM 1242 C C . HIS A 1 154 ? 9.589 -11.122 0.877 1.00 92.69 154 HIS A C 1
ATOM 1244 O O . HIS A 1 154 ? 9.777 -10.626 -0.230 1.00 92.69 154 HIS A O 1
ATOM 1250 N N . GLY A 1 155 ? 10.024 -10.526 1.992 1.00 89.88 155 GLY A N 1
ATOM 1251 C CA . GLY A 1 155 ? 10.757 -9.254 1.990 1.00 89.88 155 GLY A CA 1
ATOM 1252 C C . GLY A 1 155 ? 9.865 -8.012 2.025 1.00 89.88 155 GLY A C 1
ATOM 1253 O O . GLY A 1 155 ? 10.375 -6.919 2.265 1.00 89.88 155 GLY A O 1
ATOM 1254 N N . SER A 1 156 ? 8.548 -8.175 1.881 1.00 95.12 156 SER A N 1
ATOM 1255 C CA . SER A 1 156 ? 7.579 -7.116 2.155 1.00 95.12 156 SER A CA 1
ATOM 1256 C C . SER A 1 156 ? 7.130 -7.190 3.613 1.00 95.12 156 SER A C 1
ATOM 1258 O O . SER A 1 156 ? 6.743 -8.249 4.111 1.00 95.12 156 SER A O 1
ATOM 1260 N N . GLU A 1 157 ? 7.173 -6.068 4.321 1.00 97.19 157 GLU A N 1
ATOM 1261 C CA . GLU A 1 157 ? 6.549 -5.956 5.632 1.00 97.19 157 GLU A CA 1
ATOM 1262 C C . GLU A 1 157 ? 5.091 -5.541 5.495 1.00 97.19 157 GLU A C 1
ATOM 1264 O O . GLU A 1 157 ? 4.763 -4.547 4.843 1.00 97.19 157 GLU A O 1
ATOM 1269 N N . ILE A 1 158 ? 4.221 -6.303 6.147 1.00 98.06 158 ILE A N 1
ATOM 1270 C CA . ILE A 1 158 ? 2.791 -6.054 6.199 1.00 98.06 158 ILE A CA 1
ATOM 1271 C C . ILE A 1 158 ? 2.461 -5.504 7.577 1.00 98.06 158 ILE A C 1
ATOM 1273 O O . ILE A 1 158 ? 2.670 -6.178 8.588 1.00 98.06 158 ILE A O 1
ATOM 1277 N N . TRP A 1 159 ? 1.939 -4.285 7.617 1.00 98.00 159 TRP A N 1
ATOM 1278 C CA . TRP A 1 159 ? 1.550 -3.604 8.847 1.00 98.00 159 TRP A CA 1
ATOM 1279 C C . TRP A 1 159 ? 0.050 -3.368 8.857 1.00 98.00 159 TRP A C 1
ATOM 1281 O O . TRP A 1 159 ? -0.542 -3.090 7.816 1.00 98.00 159 TRP A O 1
ATOM 1291 N N . LYS A 1 160 ? -0.568 -3.439 10.033 1.00 96.75 160 LYS A N 1
ATOM 1292 C CA . LYS A 1 160 ? -2.001 -3.180 10.198 1.00 96.75 160 LYS A CA 1
ATOM 1293 C C . LYS A 1 160 ? -2.251 -2.068 11.209 1.00 96.75 160 LYS A C 1
ATOM 1295 O O . LYS A 1 160 ? -1.557 -1.993 12.229 1.00 96.75 160 LYS A O 1
ATOM 1300 N N . GLY A 1 161 ? -3.236 -1.221 10.922 1.00 94.12 161 GLY A N 1
ATOM 1301 C CA . GLY A 1 161 ? -3.761 -0.254 11.884 1.00 94.12 161 GLY A CA 1
ATOM 1302 C C . GLY A 1 161 ? -4.540 -0.948 13.004 1.00 94.12 161 GLY A C 1
ATOM 1303 O O . GLY A 1 161 ? -5.036 -2.064 12.823 1.00 94.12 161 GLY A O 1
ATOM 1304 N N . THR A 1 162 ? -4.649 -0.297 14.165 1.00 82.00 162 THR A N 1
ATOM 1305 C CA . THR A 1 162 ? -5.466 -0.790 15.293 1.00 82.00 162 THR A CA 1
ATOM 1306 C C . THR A 1 162 ? -6.945 -0.860 14.961 1.00 82.00 162 THR A C 1
ATOM 1308 O O . THR A 1 162 ? -7.634 -1.724 15.484 1.00 82.00 162 THR A O 1
ATOM 1311 N N . ASP A 1 163 ? -7.386 0.013 14.061 1.00 80.38 163 ASP A N 1
ATOM 1312 C CA . ASP A 1 163 ? -8.790 0.271 13.778 1.00 80.38 163 ASP A CA 1
ATOM 1313 C C . ASP A 1 163 ? -9.226 -0.399 12.467 1.00 80.38 163 ASP A C 1
ATOM 1315 O O . ASP A 1 163 ? -10.051 0.138 11.728 1.00 80.38 163 ASP A O 1
ATOM 1319 N N . LEU A 1 164 ? -8.630 -1.537 12.097 1.00 78.94 164 LEU A N 1
ATOM 1320 C CA . LEU A 1 164 ? -8.869 -2.164 10.793 1.00 78.94 164 LEU A CA 1
ATOM 1321 C C . LEU A 1 164 ? -10.346 -2.533 10.586 1.00 78.94 164 LEU A C 1
ATOM 1323 O O . LEU A 1 164 ? -10.861 -2.422 9.478 1.00 78.94 164 LEU A O 1
ATOM 1327 N N . GLU A 1 165 ? -11.067 -2.886 11.646 1.00 75.44 165 GLU A N 1
ATOM 1328 C CA . GLU A 1 165 ? -12.514 -3.107 11.611 1.00 75.44 165 GLU A CA 1
ATOM 1329 C C . GLU A 1 165 ? -13.296 -1.875 11.133 1.00 75.44 165 GLU A C 1
ATOM 1331 O O . GLU A 1 165 ? -14.406 -1.995 10.604 1.00 75.44 165 GLU A O 1
ATOM 1336 N N . ASN A 1 166 ? -12.706 -0.681 11.244 1.00 71.88 166 ASN A N 1
ATOM 1337 C CA . ASN A 1 166 ? -13.277 0.529 10.683 1.00 71.88 166 ASN A CA 1
ATOM 1338 C C . ASN A 1 166 ? -13.144 0.623 9.154 1.00 71.88 166 ASN A C 1
ATOM 1340 O O . ASN A 1 166 ? -13.821 1.460 8.555 1.00 71.88 166 ASN A O 1
ATOM 1344 N N . PHE A 1 167 ? -12.367 -0.243 8.514 1.00 73.94 167 PHE A N 1
ATOM 1345 C CA . PHE A 1 167 ? -12.159 -0.267 7.067 1.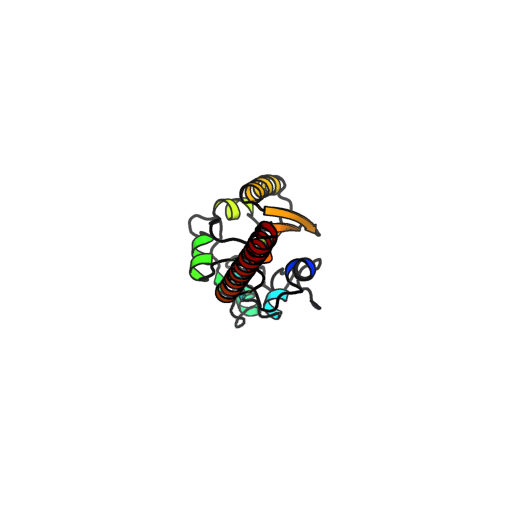00 73.94 167 PHE A CA 1
ATOM 1346 C C . PHE A 1 167 ? -13.078 -1.251 6.337 1.00 73.94 167 PHE A C 1
ATOM 1348 O O . PHE A 1 167 ? -13.038 -1.319 5.113 1.00 73.94 167 PHE A O 1
ATOM 1355 N N . ASN A 1 168 ? -13.979 -1.948 7.040 1.00 63.88 168 ASN A N 1
ATOM 1356 C CA . ASN A 1 168 ? -14.833 -3.019 6.498 1.00 63.88 168 ASN A CA 1
ATOM 1357 C C . ASN A 1 168 ? -15.898 -2.574 5.469 1.00 63.88 168 ASN A C 1
ATOM 1359 O O . ASN A 1 168 ? -16.822 -3.323 5.163 1.00 63.88 168 ASN A O 1
ATOM 1363 N N . GLY A 1 169 ? -15.802 -1.360 4.922 1.00 57.06 169 GLY A N 1
ATOM 1364 C CA . GLY A 1 169 ? -16.702 -0.876 3.876 1.00 57.06 169 GLY A CA 1
ATOM 1365 C C . GLY A 1 169 ? -18.130 -0.606 4.353 1.00 57.06 169 GLY A C 1
ATOM 1366 O O . GLY A 1 169 ? -18.992 -0.343 3.517 1.00 57.06 169 GLY A O 1
ATOM 1367 N N . GLU A 1 170 ? -18.378 -0.644 5.667 1.00 55.56 170 GLU A N 1
ATOM 1368 C CA . GLU A 1 170 ? -19.594 -0.079 6.244 1.00 55.56 170 GLU A CA 1
ATOM 1369 C C . GLU A 1 170 ? -19.522 1.434 6.119 1.00 55.56 170 GLU A C 1
ATOM 1371 O O . GLU A 1 170 ? -18.589 2.088 6.601 1.00 55.56 170 GLU A O 1
ATOM 1376 N N . THR A 1 171 ? -20.531 2.002 5.474 1.00 50.72 171 THR A N 1
ATOM 1377 C CA . THR A 1 171 ? -20.685 3.450 5.419 1.00 50.72 171 THR A CA 1
ATOM 1378 C C . THR A 1 171 ? -20.726 4.015 6.844 1.00 50.72 171 THR A C 1
ATOM 1380 O O . THR A 1 171 ? -21.237 3.383 7.771 1.00 50.72 171 THR A O 1
ATOM 1383 N N . MET A 1 172 ? -20.252 5.250 7.048 1.00 45.69 172 MET A N 1
ATOM 1384 C CA . MET A 1 172 ? -20.434 5.965 8.328 1.00 45.69 172 MET A CA 1
ATOM 1385 C C . MET A 1 172 ? -21.912 5.966 8.780 1.00 45.69 172 MET A C 1
ATOM 1387 O O . MET A 1 172 ? -22.216 5.987 9.973 1.00 45.69 172 MET A O 1
ATOM 1391 N N . VAL A 1 173 ? -22.844 5.877 7.823 1.00 47.34 173 VAL A N 1
ATOM 1392 C CA . VAL A 1 173 ? -24.287 5.704 8.042 1.00 47.34 173 VAL A CA 1
ATOM 1393 C C . VAL A 1 173 ? -24.633 4.332 8.644 1.00 47.34 173 VAL A C 1
ATOM 1395 O O . VAL A 1 173 ? -25.441 4.254 9.564 1.00 47.34 173 VAL A O 1
ATOM 1398 N N . GLU A 1 174 ? -24.033 3.239 8.183 1.00 54.69 174 GLU A N 1
ATOM 1399 C CA . GLU A 1 174 ? -24.251 1.898 8.750 1.00 54.69 174 GLU A CA 1
ATOM 1400 C C . GLU A 1 174 ? -23.609 1.747 10.128 1.00 54.69 174 GLU A C 1
ATOM 1402 O O . GLU A 1 174 ? -24.241 1.219 11.049 1.00 54.69 174 GLU A O 1
ATOM 1407 N N . LYS A 1 175 ? -22.415 2.316 10.321 1.00 52.81 175 LYS A N 1
ATOM 1408 C CA . LYS A 1 175 ? -21.766 2.345 11.636 1.00 52.81 175 LYS A CA 1
ATOM 1409 C C . LYS A 1 175 ? -22.558 3.157 12.651 1.00 52.81 175 LYS A C 1
ATOM 1411 O O . LYS A 1 175 ? -22.791 2.684 13.760 1.00 52.81 175 LYS A O 1
ATOM 1416 N N . SER A 1 176 ? -23.027 4.351 12.280 1.00 54.19 176 SER A N 1
ATOM 1417 C CA . SER A 1 176 ? -23.871 5.169 13.164 1.00 54.19 176 SER A CA 1
ATOM 1418 C C . SER A 1 176 ? -25.194 4.476 13.500 1.00 54.19 176 SER A C 1
ATOM 1420 O O . SER A 1 176 ? -25.620 4.521 14.655 1.00 54.19 176 SER A O 1
ATOM 1422 N N . LYS A 1 177 ? -25.797 3.741 12.556 1.00 57.25 177 LYS A N 1
ATOM 1423 C CA . LYS A 1 177 ? -26.963 2.884 12.829 1.00 57.25 177 LYS A CA 1
ATOM 1424 C C . LYS A 1 177 ? -26.643 1.760 13.818 1.00 57.25 177 LYS A C 1
ATOM 1426 O O . LYS A 1 177 ? -27.411 1.565 14.756 1.00 57.25 177 LYS A O 1
ATOM 1431 N N . LYS A 1 178 ? -25.511 1.060 13.678 1.00 61.66 178 LYS A N 1
ATOM 1432 C CA . LYS A 1 178 ? -25.090 0.007 14.625 1.00 61.66 178 LYS A CA 1
ATOM 1433 C C . LYS A 1 178 ? -24.781 0.552 16.018 1.00 61.66 178 LYS A C 1
ATOM 1435 O O . LYS A 1 178 ? -25.221 -0.029 17.008 1.00 61.66 178 LYS A O 1
ATOM 1440 N N . VAL A 1 179 ? -24.074 1.677 16.112 1.00 65.75 179 VAL A N 1
ATOM 1441 C CA . VAL A 1 179 ? -23.780 2.345 17.391 1.00 65.75 179 VAL A CA 1
ATOM 1442 C C . VAL A 1 179 ? -25.072 2.825 18.058 1.00 65.75 179 VAL A C 1
ATOM 1444 O O . VAL A 1 179 ? -25.267 2.597 19.254 1.00 65.75 179 VAL A O 1
ATOM 1447 N N . SER A 1 180 ? -25.997 3.412 17.292 1.00 69.75 180 SER A N 1
ATOM 1448 C CA . SER A 1 180 ? -27.324 3.813 17.776 1.00 69.75 180 SER A CA 1
ATOM 1449 C C . SER A 1 180 ? -28.148 2.611 18.261 1.00 69.75 180 SER A C 1
ATOM 1451 O O . SER A 1 180 ? -28.710 2.648 19.359 1.00 69.75 180 SER A O 1
ATOM 1453 N N . ALA A 1 181 ? -28.148 1.505 17.512 1.00 68.19 181 ALA A N 1
ATOM 1454 C CA . ALA A 1 181 ? -28.832 0.270 17.889 1.00 68.19 181 ALA A CA 1
ATOM 1455 C C . ALA A 1 181 ? -28.252 -0.341 19.176 1.00 68.19 181 ALA A C 1
ATOM 1457 O O . ALA A 1 181 ? -29.004 -0.679 20.089 1.00 68.19 181 ALA A O 1
ATOM 1458 N N . LYS A 1 182 ? -26.919 -0.404 19.302 1.00 77.62 182 LYS A N 1
ATOM 1459 C CA . LYS A 1 182 ? -26.227 -0.886 20.509 1.00 77.62 182 LYS A CA 1
ATOM 1460 C C . LYS A 1 182 ? -26.533 -0.012 21.729 1.00 77.62 182 LYS A C 1
ATOM 1462 O O . LYS A 1 182 ? -26.816 -0.535 22.804 1.00 77.62 182 LYS A O 1
ATOM 1467 N N . THR A 1 183 ? -26.542 1.310 21.554 1.00 80.62 183 THR A N 1
ATOM 1468 C CA . THR A 1 183 ? -26.884 2.272 22.616 1.00 80.62 183 THR A CA 1
ATOM 1469 C C . THR A 1 183 ? -28.339 2.116 23.063 1.00 80.62 183 THR A C 1
ATOM 1471 O O . THR A 1 183 ? -28.630 2.127 24.258 1.00 80.62 183 THR A O 1
ATOM 1474 N N . THR A 1 184 ? -29.257 1.920 22.113 1.00 82.19 184 THR A N 1
ATOM 1475 C CA . THR A 1 184 ? -30.683 1.704 22.393 1.00 82.19 184 THR A CA 1
ATOM 1476 C C . THR A 1 184 ? -30.906 0.389 23.140 1.00 82.19 184 THR A C 1
ATOM 1478 O O . THR A 1 184 ? -31.566 0.386 24.177 1.00 82.19 184 THR A O 1
ATOM 1481 N N . ALA A 1 185 ? -30.291 -0.707 22.688 1.00 79.75 185 ALA A N 1
ATOM 1482 C CA . ALA A 1 185 ? -30.371 -2.008 23.354 1.00 79.75 185 ALA A CA 1
ATOM 1483 C C . ALA A 1 185 ? -29.835 -1.959 24.794 1.00 79.75 185 ALA A C 1
ATOM 1485 O O . ALA A 1 185 ? -30.463 -2.487 25.710 1.00 79.75 185 ALA A O 1
ATOM 1486 N N . MET A 1 186 ? -28.715 -1.265 25.019 1.00 84.38 186 MET A N 1
ATOM 1487 C CA . MET A 1 186 ? -28.140 -1.101 26.355 1.00 84.38 186 MET A CA 1
ATOM 1488 C C . MET A 1 186 ? -29.061 -0.293 27.285 1.00 84.38 186 MET A C 1
ATOM 1490 O O . MET A 1 186 ? -29.225 -0.664 28.443 1.00 84.38 186 MET A O 1
ATOM 1494 N N . ARG A 1 187 ? -29.730 0.757 26.785 1.00 84.25 187 ARG A N 1
ATOM 1495 C CA . ARG A 1 187 ? -30.728 1.516 27.565 1.00 84.25 187 ARG A CA 1
ATOM 1496 C C . ARG A 1 187 ? -31.937 0.669 27.955 1.00 84.25 187 ARG A C 1
ATOM 1498 O O . ARG A 1 187 ? -32.379 0.752 29.096 1.00 84.25 187 ARG A O 1
ATOM 1505 N N . VAL A 1 188 ? -32.449 -0.150 27.035 1.00 84.50 188 VAL A N 1
ATOM 1506 C CA . VAL A 1 188 ? -33.570 -1.067 27.309 1.00 84.50 188 VAL A CA 1
ATOM 1507 C C . VAL A 1 188 ? -33.181 -2.089 28.376 1.00 84.50 188 VAL A C 1
ATOM 1509 O O . VAL A 1 188 ? -33.941 -2.301 29.318 1.00 84.50 188 VAL A O 1
ATOM 1512 N N . LEU A 1 189 ? -31.979 -2.663 28.279 1.00 87.38 189 LEU A N 1
ATOM 1513 C CA . LEU A 1 189 ? -31.474 -3.619 29.263 1.00 87.38 189 LEU A CA 1
ATOM 1514 C C . LEU A 1 189 ? -31.354 -2.992 30.660 1.00 87.38 189 LEU A C 1
ATOM 1516 O O . LEU A 1 189 ? -31.797 -3.588 31.637 1.00 87.38 189 LEU A O 1
ATOM 1520 N N . VAL A 1 190 ? -30.812 -1.773 30.756 1.00 88.12 190 VAL A N 1
ATOM 1521 C CA . VAL A 1 190 ? -30.716 -1.040 32.029 1.00 88.12 190 VAL A CA 1
ATOM 1522 C C . VAL A 1 190 ? -32.102 -0.778 32.617 1.00 88.12 190 VAL A C 1
ATOM 1524 O O . VAL A 1 190 ? -32.302 -1.003 33.808 1.00 88.12 190 VAL A O 1
ATOM 1527 N N . LEU A 1 191 ? -33.076 -0.364 31.800 1.00 86.56 191 LEU A N 1
ATOM 1528 C CA . LEU A 1 191 ? -34.446 -0.139 32.270 1.00 86.56 191 LEU A CA 1
ATOM 1529 C C . LEU A 1 191 ? -35.069 -1.425 32.830 1.00 86.56 191 LEU A C 1
ATOM 1531 O O . LEU A 1 191 ? -35.725 -1.395 33.870 1.00 86.56 191 LEU A O 1
ATOM 1535 N N . PHE A 1 192 ? -34.837 -2.553 32.157 1.00 90.12 192 PHE A N 1
ATOM 1536 C CA . PHE A 1 192 ? -35.355 -3.853 32.570 1.00 90.12 192 PHE A CA 1
ATOM 1537 C C . PHE A 1 192 ? -34.760 -4.292 33.914 1.00 90.12 192 PHE A C 1
ATOM 1539 O O . PHE A 1 192 ? -35.500 -4.636 34.832 1.00 90.12 192 PHE A O 1
ATOM 1546 N N . VAL A 1 193 ? -33.436 -4.178 34.072 1.00 88.69 193 VAL A N 1
ATOM 1547 C CA . VAL A 1 193 ? -32.734 -4.497 35.328 1.00 88.69 193 VAL A CA 1
ATOM 1548 C C . VAL A 1 193 ? -33.203 -3.606 36.479 1.00 88.69 193 VAL A C 1
ATOM 1550 O O . VAL A 1 193 ? -33.432 -4.099 37.579 1.00 88.69 193 VAL A O 1
ATOM 1553 N N . VAL A 1 194 ? -33.389 -2.305 36.240 1.00 88.75 194 VAL A N 1
ATOM 1554 C CA . VAL A 1 194 ? -33.895 -1.374 37.262 1.00 88.75 194 VAL A CA 1
ATOM 1555 C C . VAL A 1 194 ? -35.327 -1.725 37.668 1.00 88.75 194 VAL A C 1
ATOM 1557 O O . VAL A 1 194 ? -35.647 -1.698 38.853 1.00 88.75 194 VAL A O 1
ATOM 1560 N N . THR A 1 195 ? -36.178 -2.098 36.711 1.00 87.81 195 THR A N 1
ATOM 1561 C CA . THR A 1 195 ? -37.572 -2.480 36.986 1.00 87.81 195 THR A CA 1
ATOM 1562 C C . THR A 1 195 ? -37.640 -3.758 37.823 1.00 87.81 195 THR A C 1
ATOM 1564 O O . THR A 1 195 ? -38.348 -3.791 38.826 1.00 87.81 195 THR A O 1
ATOM 1567 N N . GLU A 1 196 ? -36.849 -4.776 37.476 1.00 89.38 196 GLU A N 1
ATOM 1568 C CA . GLU A 1 196 ? -36.707 -6.010 38.264 1.00 89.38 196 GLU A CA 1
ATOM 1569 C C . GLU A 1 196 ? -36.170 -5.740 39.679 1.00 89.38 196 GLU A C 1
ATOM 1571 O O . GLU A 1 196 ? -36.654 -6.321 40.651 1.00 89.38 196 GLU A O 1
ATOM 1576 N N . LEU A 1 197 ? -35.209 -4.820 39.833 1.00 85.56 197 LEU A N 1
ATOM 1577 C CA . LEU A 1 197 ? -34.716 -4.427 41.156 1.00 85.56 197 LEU A CA 1
ATOM 1578 C C . LEU A 1 197 ? -35.815 -3.769 42.000 1.00 85.56 197 LEU A C 1
ATOM 1580 O O . LEU A 1 197 ? -35.993 -4.131 43.160 1.00 85.56 197 LEU A O 1
ATOM 1584 N N . ILE A 1 198 ? -36.569 -2.829 41.424 1.00 88.56 198 ILE A N 1
ATOM 1585 C CA . ILE A 1 198 ? -37.660 -2.132 42.123 1.00 88.56 198 ILE A CA 1
ATOM 1586 C C . ILE A 1 198 ? -38.748 -3.125 42.549 1.00 88.56 198 ILE A C 1
ATOM 1588 O O . ILE A 1 198 ? -39.222 -3.066 43.683 1.00 88.56 198 ILE A O 1
ATOM 1592 N N . LEU A 1 199 ? -39.111 -4.068 41.676 1.00 84.50 199 LEU A N 1
ATOM 1593 C CA . LEU A 1 199 ? -40.114 -5.093 41.973 1.00 84.50 199 LEU A CA 1
ATOM 1594 C C . LEU A 1 199 ? -39.673 -6.066 43.075 1.00 84.50 199 LEU A C 1
ATOM 1596 O O . LEU A 1 199 ? -40.528 -6.588 43.790 1.00 84.50 199 LEU A O 1
ATOM 1600 N N . ASN A 1 200 ? -38.369 -6.299 43.234 1.00 81.94 200 ASN A N 1
ATOM 1601 C CA . ASN A 1 200 ? -37.835 -7.175 44.279 1.00 81.94 200 ASN A CA 1
ATOM 1602 C C . ASN A 1 200 ? -37.579 -6.463 45.616 1.00 81.94 200 ASN A C 1
ATOM 1604 O O . ASN A 1 200 ? -37.560 -7.131 46.640 1.00 81.94 200 ASN A O 1
ATOM 1608 N N . ILE A 1 201 ? -37.426 -5.135 45.641 1.00 83.38 201 ILE A N 1
ATOM 1609 C CA . ILE A 1 201 ? -37.317 -4.358 46.894 1.00 83.38 201 ILE A CA 1
ATOM 1610 C C . ILE A 1 201 ? -38.690 -4.190 47.576 1.00 83.38 201 ILE A C 1
ATOM 1612 O O . ILE A 1 201 ? -38.763 -3.944 48.777 1.00 83.38 201 ILE A O 1
ATOM 1616 N N . GLY A 1 202 ? -39.784 -4.322 46.820 1.00 72.62 202 GLY A N 1
ATOM 1617 C CA . GLY A 1 202 ? -41.157 -4.214 47.325 1.00 72.62 202 GLY A CA 1
ATOM 1618 C C . GLY A 1 202 ? -41.791 -5.520 47.826 1.00 72.62 202 GLY A C 1
ATOM 1619 O O . GLY A 1 202 ? -42.989 -5.512 48.110 1.00 72.62 202 GLY A O 1
ATOM 1620 N N . LYS A 1 203 ? -41.038 -6.624 47.891 1.00 64.81 203 LYS A N 1
ATOM 1621 C CA . LYS A 1 203 ? -41.466 -7.922 48.443 1.00 64.81 203 LYS A CA 1
ATOM 1622 C C . LYS A 1 203 ? -40.713 -8.221 49.730 1.00 64.81 203 LYS A C 1
ATOM 1624 O O . LYS A 1 203 ? -41.348 -8.811 50.628 1.00 64.81 203 LYS A O 1
#

pLDDT: mean 87.49, std 11.43, range [45.69, 98.06]

Organism: NCBI:txid1070528

Foldseek 3Di:
DPDAQAPQRLLVVCCVPQPVLFPDQFEEEAAAQALVGHNGNCVVSLVVLHEYEYEDAPVNQVSNCVVNPPSNYHYDPQDQLDPRHQPVVVCVVVVDQEHAEYEDDDPQQSNLVRDPLSHYYAKYWYAPPPDPVSVVSNQVSCVVSQKDFDDCDPRITMIGHPVNVVRSPQDPVNVVVVVVVVVVVVVVVVVVVVVVVVVVVVD

Radius of gyration: 21.14 Å; chains: 1; bounding box: 60×36×69 Å

Secondary structure (DSSP, 8-state):
-----STTSHHHHHIIIIITT-SS--EEEEES-TTSSTT-SSHHHHHTT-EEEEE--HHHHHHHHHHHTTSS-EEE---TTBTTB-HHHHHHHHT-S-EEEEEEES-HHHHHHT--TTS-EEEEEEE-TT-HHHHHHHHHHHHHTT-EEEEEETTEEEEE-TTGGGGSS--HHHHHHHHHHHHHHHHHHHHHHHHHHHHHHT-